Protein AF-A0A1T4SI52-F1 (afdb_monomer_lite)

InterPro domains:
  IPR043519 Nucleotidyltransferase superfamily [SSF81301] (6-85)

pLDDT: mean 82.08, std 16.79, range [28.88, 97.25]

Sequence (277 aa):
MLVAEFGSRHNGYASCYSDRDLLIVSSDWSRINFAKNYYSNIGFSVTSFHTSKAKYLAKNGSLFFKHVIDESVLISDSSGIYRELNDSWEPQSNYNREIESNIDLLEMINYMPKSKYTANYVVDMLVISVRNILIRLIAETGRYIFDWETLARVAFEYGYISYSDIALISYSRKVKNRYRMGVYDNVSHHVINGLISILNSVQNESFKLRFLSNKSILSLPERFDNGSYKQLKALEAICCLYSFDPSLMPYMELVKDPNYACATSALTNASRGTVNA

Secondary structure (DSSP, 8-state):
-EEEEESTTTTT---TT---EEEEEES-HHHHHHHHHHHHHTT-EEEEEEHHHHHHHHHTT-HHHHHHHHH-EEEEETTSHHHHHHHH----S--HHHHHHHHHHHGGGGB--SSTTHHHHHHHHHHHHHHHHHHHHHHTTT----SHHHHHHHHHHTTSS-HHHHHHHHHHHHHHHHHHTT------HHHHHHHHHHHHHHHTS-----BPPHHHHHTSGGGS-TT-HHHHHHHHHHHHHTTT-GGGHHHHHHHHS--TT--THHHHHHTTTTS--

Structure (mmCIF, N/CA/C/O backbone):
data_AF-A0A1T4SI52-F1
#
_entry.id   AF-A0A1T4SI52-F1
#
loop_
_atom_site.group_PDB
_atom_site.id
_atom_site.type_symbol
_atom_site.label_atom_id
_atom_site.label_alt_id
_atom_site.label_comp_id
_atom_site.label_asym_id
_atom_site.label_entity_id
_atom_site.label_seq_id
_atom_site.pdbx_PDB_ins_code
_atom_site.Cartn_x
_atom_site.Cartn_y
_atom_site.Cartn_z
_atom_site.occupancy
_atom_site.B_iso_or_equiv
_atom_site.auth_seq_id
_atom_site.auth_comp_id
_atom_site.auth_asym_id
_atom_site.auth_atom_id
_atom_site.pdbx_PDB_model_num
ATOM 1 N N . MET A 1 1 ? -8.177 -10.599 22.483 1.00 94.00 1 MET A N 1
ATOM 2 C CA . MET A 1 1 ? -7.327 -10.492 21.280 1.00 94.00 1 MET A CA 1
ATOM 3 C C . MET A 1 1 ? -8.245 -10.399 20.086 1.00 94.00 1 MET A C 1
ATOM 5 O O . MET A 1 1 ? -9.177 -11.196 19.998 1.00 94.00 1 MET A O 1
ATOM 9 N N . LEU A 1 2 ? -7.979 -9.431 19.219 1.00 96.44 2 LEU A N 1
ATOM 10 C CA . LEU A 1 2 ? -8.651 -9.287 17.939 1.00 96.44 2 LEU A CA 1
ATOM 11 C C . LEU A 1 2 ? -7.897 -10.092 16.883 1.00 96.44 2 LEU A C 1
ATOM 13 O O . LEU A 1 2 ? -6.674 -9.986 16.784 1.00 96.44 2 LEU A O 1
ATOM 17 N N . VAL A 1 3 ? -8.645 -10.868 16.111 1.00 96.38 3 VAL A N 1
ATOM 18 C CA . VAL A 1 3 ? -8.220 -11.530 14.884 1.00 96.38 3 VAL A CA 1
ATOM 19 C C . VAL A 1 3 ? -9.291 -11.250 13.837 1.00 96.38 3 VAL A C 1
ATOM 21 O O . VAL A 1 3 ? -10.449 -11.627 14.033 1.00 96.38 3 VAL A O 1
ATOM 24 N N . ALA A 1 4 ? -8.915 -10.584 12.752 1.00 94.75 4 ALA A N 1
ATOM 25 C CA . ALA A 1 4 ? -9.836 -10.191 11.692 1.00 94.75 4 ALA A CA 1
ATOM 26 C C . ALA A 1 4 ? -9.211 -10.466 10.320 1.00 94.75 4 ALA A C 1
ATOM 28 O O . ALA A 1 4 ? -8.081 -10.052 10.072 1.00 94.75 4 ALA A O 1
ATOM 29 N N . GLU A 1 5 ? -9.923 -11.169 9.445 1.00 92.12 5 GLU A N 1
ATOM 30 C CA . GLU A 1 5 ? -9.533 -11.335 8.038 1.00 92.12 5 GLU A CA 1
ATOM 31 C C . GLU A 1 5 ? -10.075 -10.147 7.241 1.00 92.12 5 GLU A C 1
ATOM 33 O O . GLU A 1 5 ? -11.221 -9.755 7.448 1.00 92.12 5 GLU A O 1
ATOM 38 N N . PHE A 1 6 ? -9.274 -9.552 6.359 1.00 86.94 6 PHE A N 1
ATOM 39 C CA . PHE A 1 6 ? -9.671 -8.372 5.586 1.00 86.94 6 PHE A CA 1
ATOM 40 C C . PHE A 1 6 ? -9.210 -8.460 4.125 1.00 86.94 6 PHE A C 1
ATOM 42 O O . PHE A 1 6 ? -8.435 -9.337 3.749 1.00 86.94 6 PHE A O 1
ATOM 49 N N . GLY A 1 7 ? -9.706 -7.548 3.285 1.00 74.25 7 GLY A N 1
ATOM 50 C CA . GLY A 1 7 ? -9.311 -7.429 1.885 1.00 74.25 7 GLY A CA 1
ATOM 51 C C . GLY A 1 7 ? -10.196 -8.178 0.879 1.00 74.25 7 GLY A C 1
ATOM 52 O O . GLY A 1 7 ? -11.259 -8.718 1.173 1.00 74.25 7 GLY A O 1
ATOM 53 N N . SER A 1 8 ? -9.734 -8.185 -0.375 1.00 60.94 8 SER A N 1
ATOM 54 C CA . SER A 1 8 ? -10.553 -8.412 -1.585 1.00 60.94 8 SER A CA 1
ATOM 55 C C . SER A 1 8 ? -11.312 -9.746 -1.715 1.00 60.94 8 SER A C 1
ATOM 57 O O . SER A 1 8 ? -12.146 -9.858 -2.612 1.00 60.94 8 SER A O 1
ATOM 59 N N . ARG A 1 9 ? -11.073 -10.755 -0.862 1.00 56.00 9 ARG A N 1
ATOM 60 C CA . ARG A 1 9 ? -11.831 -12.024 -0.908 1.00 56.00 9 ARG A CA 1
ATOM 61 C C . ARG A 1 9 ? -13.246 -11.888 -0.341 1.00 56.00 9 ARG A C 1
ATOM 63 O O . ARG A 1 9 ? -14.118 -12.647 -0.757 1.00 56.00 9 ARG A O 1
ATOM 70 N N . HIS A 1 10 ? -13.489 -10.895 0.516 1.00 44.94 10 HIS A N 1
ATOM 71 C CA . HIS A 1 10 ? -14.775 -10.720 1.201 1.00 44.94 10 HIS A CA 1
ATOM 72 C C . HIS A 1 10 ? -15.728 -9.759 0.469 1.00 44.94 10 HIS A C 1
ATOM 74 O O . HIS A 1 10 ? -16.928 -9.782 0.721 1.00 44.94 10 HIS A O 1
ATOM 80 N N . ASN A 1 11 ? -15.232 -9.027 -0.540 1.00 41.31 11 ASN A N 1
ATOM 81 C CA . ASN A 1 11 ? -16.018 -8.089 -1.362 1.00 41.31 11 ASN A CA 1
ATOM 82 C C . ASN A 1 11 ? -16.605 -8.717 -2.646 1.00 41.31 11 ASN A C 1
ATOM 84 O O . ASN A 1 11 ? -16.960 -8.004 -3.579 1.00 41.31 11 ASN A O 1
ATOM 88 N N . GLY A 1 12 ? -16.671 -10.051 -2.750 1.00 36.12 12 GLY A N 1
ATOM 89 C CA . GLY A 1 12 ? -17.303 -10.748 -3.886 1.00 36.12 12 GLY A CA 1
ATOM 90 C C . GLY A 1 12 ? -16.481 -10.820 -5.185 1.00 36.12 12 GLY A C 1
ATOM 91 O O . GLY A 1 12 ? -16.852 -11.562 -6.091 1.00 36.12 12 GLY A O 1
ATOM 92 N N . TYR A 1 13 ? -15.329 -10.146 -5.261 1.00 41.78 13 TYR A N 1
ATOM 93 C CA . TYR A 1 13 ? -14.394 -10.193 -6.396 1.00 41.78 13 TYR A CA 1
ATOM 94 C C . TYR A 1 13 ? -13.131 -10.976 -6.040 1.00 41.78 13 TYR A C 1
ATOM 96 O O . TYR A 1 13 ? -12.007 -10.473 -6.122 1.00 41.78 13 TYR A O 1
ATOM 104 N N . ALA A 1 14 ? -13.317 -12.231 -5.627 1.00 41.56 14 ALA A N 1
ATOM 105 C CA . ALA A 1 14 ? -12.216 -13.150 -5.385 1.00 41.56 14 ALA A CA 1
ATOM 106 C C . ALA A 1 14 ? -11.483 -13.430 -6.706 1.00 41.56 14 ALA A C 1
ATOM 108 O O . ALA A 1 14 ? -11.785 -14.377 -7.432 1.00 41.56 14 ALA A O 1
ATOM 109 N N . SER A 1 15 ? -10.496 -12.600 -7.037 1.00 48.28 15 SER A N 1
ATOM 110 C CA . SER A 1 15 ? -9.502 -12.990 -8.024 1.00 48.28 15 SER A CA 1
ATOM 111 C C . SER A 1 15 ? -8.740 -14.190 -7.455 1.00 48.28 15 SER A C 1
ATOM 113 O O . SER A 1 15 ? -8.455 -14.247 -6.258 1.00 48.28 15 SER A O 1
ATOM 115 N N . CYS A 1 16 ? -8.355 -15.142 -8.300 1.00 41.84 16 CYS A N 1
ATOM 116 C CA . CYS A 1 16 ? -7.507 -16.279 -7.920 1.00 41.84 16 CYS A CA 1
ATOM 117 C C . CYS A 1 16 ? -6.104 -15.878 -7.398 1.00 41.84 16 CYS A C 1
ATOM 119 O O . CYS A 1 16 ? -5.287 -16.750 -7.121 1.00 41.84 16 CYS A O 1
ATOM 121 N N . TYR A 1 17 ? -5.842 -14.574 -7.250 1.00 48.75 17 TYR A N 1
ATOM 122 C CA . TYR A 1 17 ? -4.580 -13.954 -6.855 1.00 48.75 17 TYR A CA 1
ATOM 123 C C . TYR A 1 17 ? -4.665 -13.171 -5.533 1.00 48.75 17 TYR A C 1
ATOM 125 O O . TYR A 1 17 ? -3.739 -12.431 -5.218 1.00 48.75 17 TYR A O 1
ATOM 133 N N . SER A 1 18 ? -5.782 -13.244 -4.803 1.00 55.22 18 SER A N 1
ATOM 134 C CA . SER A 1 18 ? -5.973 -12.461 -3.577 1.00 55.22 18 SER A CA 1
ATOM 135 C C . SER A 1 18 ? -5.340 -13.147 -2.358 1.00 55.22 18 SER A C 1
ATOM 137 O O . SER A 1 18 ? -5.791 -14.225 -1.944 1.00 55.22 18 SER A O 1
ATOM 139 N N . ASP A 1 19 ? -4.327 -12.493 -1.782 1.00 63.97 19 ASP A N 1
ATOM 140 C CA . ASP A 1 19 ? -3.715 -12.843 -0.494 1.00 63.97 19 ASP A CA 1
ATOM 141 C C . ASP A 1 19 ? -4.788 -12.923 0.612 1.00 63.97 19 ASP A C 1
ATOM 143 O O . ASP A 1 19 ? -5.837 -12.273 0.537 1.00 63.97 19 ASP A O 1
ATOM 147 N N . ARG A 1 20 ? -4.571 -13.785 1.615 1.00 77.56 20 ARG A N 1
ATOM 148 C CA . ARG A 1 20 ? -5.437 -13.870 2.802 1.00 77.56 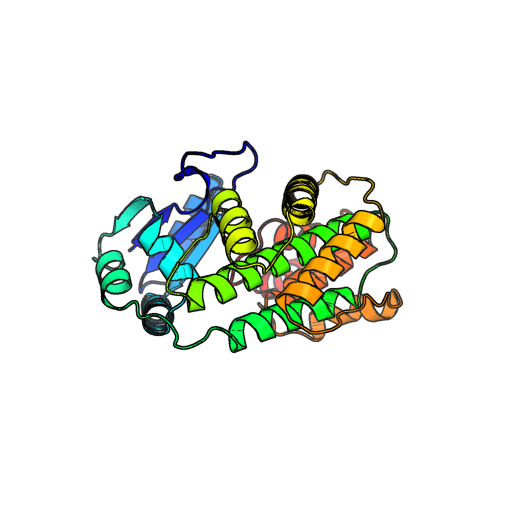20 ARG A CA 1
ATOM 149 C C . ARG A 1 20 ? -4.872 -12.950 3.873 1.00 77.56 20 ARG A C 1
ATOM 151 O O . ARG A 1 20 ? -4.031 -13.380 4.664 1.00 77.56 20 ARG A O 1
ATOM 158 N N . ASP A 1 21 ? -5.295 -11.694 3.861 1.00 87.50 21 ASP A N 1
ATOM 159 C CA . ASP A 1 21 ? -4.792 -10.701 4.805 1.00 87.50 21 ASP A CA 1
ATOM 160 C C . ASP A 1 21 ? -5.459 -10.871 6.174 1.00 87.50 21 ASP A C 1
ATOM 162 O O . ASP A 1 21 ? -6.683 -10.970 6.292 1.00 87.50 21 ASP A O 1
ATOM 166 N N . LEU A 1 22 ? -4.645 -10.903 7.228 1.00 91.75 22 LEU A N 1
ATOM 167 C CA . LEU A 1 22 ? -5.100 -11.088 8.600 1.00 91.75 22 LEU A CA 1
ATOM 168 C C . LEU A 1 22 ? -4.526 -10.014 9.518 1.00 91.75 22 LEU A C 1
ATOM 170 O O . LEU A 1 22 ? -3.316 -9.795 9.567 1.00 91.75 22 LEU A O 1
ATOM 174 N N . LEU A 1 23 ? -5.393 -9.377 10.299 1.00 94.81 23 LEU A N 1
ATOM 175 C CA . LEU A 1 23 ? -5.019 -8.462 11.363 1.00 94.81 23 LEU A CA 1
ATOM 176 C C . LEU A 1 23 ? -5.049 -9.188 12.708 1.00 94.81 23 LEU A C 1
ATOM 178 O O . LEU A 1 23 ? -6.063 -9.781 13.074 1.00 94.81 23 LEU A O 1
ATOM 182 N N . ILE A 1 24 ? -3.975 -9.049 13.486 1.00 96.19 24 ILE A N 1
ATOM 183 C CA . ILE A 1 24 ? -3.904 -9.483 14.885 1.00 96.19 24 ILE A CA 1
ATOM 184 C C . ILE A 1 24 ? -3.638 -8.277 15.788 1.00 96.19 24 ILE A C 1
ATOM 186 O O . ILE A 1 24 ? -2.646 -7.568 15.615 1.00 96.19 24 ILE A O 1
ATOM 190 N N . VAL A 1 25 ? -4.486 -8.065 16.799 1.00 96.50 25 VAL A N 1
ATOM 191 C CA . VAL A 1 25 ? -4.272 -7.026 17.821 1.00 96.50 25 VAL A CA 1
ATOM 192 C C . VAL A 1 25 ? -4.400 -7.601 19.227 1.00 96.50 25 VAL A C 1
ATOM 194 O O . VAL A 1 25 ? -5.398 -8.230 19.591 1.00 96.50 25 VAL A O 1
ATOM 197 N N . SER A 1 26 ? -3.378 -7.365 20.047 1.00 96.31 26 SER A N 1
ATOM 198 C CA . SER A 1 26 ? -3.334 -7.779 21.451 1.00 96.31 26 SER A CA 1
ATOM 199 C C . SER A 1 26 ? -2.471 -6.820 22.267 1.00 96.31 26 SER A C 1
ATOM 201 O O . SER A 1 26 ? -1.594 -6.146 21.734 1.00 96.31 26 SER A O 1
ATOM 203 N N . SER A 1 27 ? -2.676 -6.791 23.580 1.00 95.62 27 SER A N 1
ATOM 204 C CA . SER A 1 27 ? -1.764 -6.138 24.525 1.00 95.62 27 SER A CA 1
ATOM 205 C C . SER A 1 27 ? -0.609 -7.051 24.965 1.00 95.62 27 SER A C 1
ATOM 207 O O . SER A 1 27 ? 0.257 -6.636 25.722 1.00 95.62 27 SER A O 1
ATOM 209 N N . ASP A 1 28 ? -0.611 -8.311 24.522 1.00 95.19 28 ASP A N 1
ATOM 210 C CA . ASP A 1 28 ? 0.384 -9.328 24.869 1.00 95.19 28 ASP A CA 1
ATOM 211 C C . ASP A 1 28 ? 1.137 -9.775 23.609 1.00 95.19 28 ASP A C 1
ATOM 213 O O . ASP A 1 28 ? 0.565 -10.420 22.722 1.00 95.19 28 ASP A O 1
ATOM 217 N N . TRP A 1 29 ? 2.428 -9.439 23.548 1.00 93.12 29 TRP A N 1
ATOM 218 C CA . TRP A 1 29 ? 3.315 -9.784 22.435 1.00 93.12 29 TRP A CA 1
ATOM 219 C C . TRP A 1 29 ? 3.547 -11.287 22.278 1.00 93.12 29 TRP A C 1
ATOM 221 O O . TRP A 1 29 ? 3.701 -11.755 21.151 1.00 93.12 29 TRP A O 1
ATOM 231 N N . SER A 1 30 ? 3.520 -12.061 23.363 1.00 94.25 30 SER A N 1
ATOM 232 C CA . SER A 1 30 ? 3.684 -13.517 23.287 1.00 94.25 30 SER A CA 1
ATOM 233 C C . SER A 1 30 ? 2.510 -14.142 22.537 1.00 94.25 30 SER A C 1
ATOM 235 O O . SER A 1 30 ? 2.702 -14.981 21.657 1.00 94.25 30 SER A O 1
ATOM 237 N N . ARG A 1 31 ? 1.289 -13.661 22.810 1.00 94.00 31 ARG A N 1
ATOM 238 C CA . ARG A 1 31 ? 0.081 -14.066 22.073 1.00 94.00 31 ARG A CA 1
ATOM 239 C C . ARG A 1 31 ? 0.111 -13.619 20.616 1.00 94.00 31 ARG A C 1
ATOM 241 O O . ARG A 1 31 ? -0.282 -14.401 19.756 1.00 94.00 31 ARG A O 1
ATOM 248 N N . ILE A 1 32 ? 0.593 -12.403 20.339 1.00 92.94 32 ILE A N 1
ATOM 249 C CA . ILE A 1 32 ? 0.768 -11.916 18.960 1.00 92.94 32 ILE A CA 1
ATOM 250 C C . ILE A 1 32 ? 1.700 -12.846 18.189 1.00 92.94 32 ILE A C 1
ATOM 252 O O . ILE A 1 32 ? 1.329 -13.304 17.116 1.00 92.94 32 ILE A O 1
ATOM 256 N N . ASN A 1 33 ? 2.873 -13.159 18.741 1.00 91.19 33 ASN A N 1
ATOM 257 C CA . ASN A 1 33 ? 3.864 -13.997 18.068 1.00 91.19 33 ASN A CA 1
ATOM 258 C C . ASN A 1 33 ? 3.352 -15.423 17.845 1.00 91.19 33 ASN A C 1
ATOM 260 O O . ASN A 1 33 ? 3.505 -15.964 16.752 1.00 91.19 33 ASN A O 1
ATOM 264 N N . PHE A 1 34 ? 2.690 -16.012 18.846 1.00 94.19 34 PHE A N 1
ATOM 265 C CA . PHE A 1 34 ? 2.066 -17.326 18.704 1.00 94.19 34 PHE A CA 1
ATOM 266 C C . PHE A 1 34 ? 1.016 -17.338 17.586 1.00 94.19 34 PHE A C 1
ATOM 268 O O . PHE A 1 34 ? 1.069 -18.181 16.692 1.00 94.19 34 PHE A O 1
ATOM 275 N N . ALA A 1 35 ? 0.082 -16.383 17.610 1.00 93.44 35 ALA A N 1
ATOM 276 C CA . ALA A 1 35 ? -0.987 -16.312 16.625 1.00 93.44 35 ALA A CA 1
ATOM 277 C C . ALA A 1 35 ? -0.442 -15.988 15.225 1.00 93.44 35 ALA A C 1
ATOM 279 O O . ALA A 1 35 ? -0.867 -16.608 14.255 1.00 93.44 35 ALA A O 1
ATOM 280 N N . LYS A 1 36 ? 0.549 -15.093 15.117 1.00 92.06 36 LYS A N 1
ATOM 281 C CA . LYS A 1 36 ? 1.245 -14.797 13.861 1.00 92.06 36 LYS A CA 1
ATOM 282 C C . LYS A 1 36 ? 1.832 -16.067 13.251 1.00 92.06 36 LYS A C 1
ATOM 284 O O . LYS A 1 36 ? 1.506 -16.382 12.116 1.00 92.06 36 LYS A O 1
ATOM 289 N N . ASN A 1 37 ? 2.606 -16.833 14.020 1.00 90.06 37 ASN A N 1
ATOM 290 C CA . ASN A 1 37 ? 3.189 -18.087 13.542 1.00 90.06 37 ASN A CA 1
ATOM 291 C C . ASN A 1 37 ? 2.113 -19.091 13.107 1.00 90.06 37 ASN A C 1
ATOM 293 O O . ASN A 1 37 ? 2.225 -19.693 12.044 1.00 90.06 37 ASN A O 1
ATOM 297 N N . TYR A 1 38 ? 1.054 -19.253 13.906 1.00 93.44 38 TYR A N 1
ATOM 298 C CA . TYR A 1 38 ? -0.048 -20.157 13.583 1.00 93.44 38 TYR A CA 1
ATOM 299 C C . TYR A 1 38 ? -0.726 -19.797 12.253 1.00 93.44 38 TYR A C 1
ATOM 301 O O . TYR A 1 38 ? -0.857 -20.651 11.379 1.00 93.44 38 TYR A O 1
ATOM 309 N N . TYR A 1 39 ? -1.127 -18.535 12.085 1.00 91.88 39 TYR A N 1
ATOM 310 C CA . TYR A 1 39 ? -1.858 -18.093 10.900 1.00 91.88 39 TYR A CA 1
ATOM 311 C C . TYR A 1 39 ? -0.974 -18.022 9.650 1.00 91.88 39 TYR A C 1
ATOM 313 O O . TYR A 1 39 ? -1.415 -18.425 8.573 1.00 91.88 39 TYR A O 1
ATOM 321 N N . SER A 1 40 ? 0.287 -17.605 9.782 1.00 87.50 40 SER A N 1
ATOM 322 C CA . SER A 1 40 ? 1.246 -17.651 8.675 1.00 87.50 40 SER A CA 1
ATOM 323 C C . SER A 1 40 ? 1.471 -19.084 8.176 1.00 87.50 40 SER A C 1
ATOM 325 O O . SER A 1 40 ? 1.457 -19.315 6.970 1.00 87.50 40 SER A O 1
ATOM 327 N N . ASN A 1 41 ? 1.560 -20.072 9.077 1.00 86.38 41 ASN A N 1
ATOM 328 C CA . ASN A 1 41 ? 1.734 -21.484 8.704 1.00 86.38 41 ASN A CA 1
ATOM 329 C C . ASN A 1 41 ? 0.542 -22.086 7.943 1.00 86.38 41 ASN A C 1
ATOM 331 O O . ASN A 1 41 ? 0.706 -23.092 7.257 1.00 86.38 41 ASN A O 1
ATOM 335 N N . ILE A 1 42 ? -0.647 -21.487 8.042 1.00 88.62 42 ILE A N 1
ATOM 336 C CA . ILE A 1 42 ? -1.839 -21.906 7.285 1.00 88.62 42 ILE A CA 1
ATOM 337 C C . ILE A 1 42 ? -2.156 -20.959 6.112 1.00 88.62 42 ILE A C 1
ATOM 339 O O . ILE A 1 42 ? -3.247 -21.016 5.541 1.00 88.62 42 ILE A O 1
ATOM 343 N N . GLY A 1 43 ? -1.193 -20.109 5.734 1.00 83.38 43 GLY A N 1
ATOM 344 C CA . GLY A 1 43 ? -1.212 -19.336 4.492 1.00 83.38 43 GLY A CA 1
ATOM 345 C C . GLY A 1 43 ? -1.831 -17.940 4.576 1.00 83.38 43 GLY A C 1
ATOM 346 O O . GLY A 1 43 ? -2.253 -17.423 3.543 1.00 83.38 43 GLY A O 1
ATOM 347 N N . PHE A 1 44 ? -1.923 -17.331 5.763 1.00 85.06 44 PHE A N 1
ATOM 348 C CA . PHE A 1 44 ? -2.300 -15.917 5.889 1.00 85.06 44 PHE A CA 1
ATOM 349 C C . PHE A 1 44 ? -1.080 -14.991 5.816 1.00 85.06 44 PHE A C 1
ATOM 351 O O . PHE A 1 44 ? -0.053 -15.271 6.439 1.00 85.06 44 PHE A O 1
ATOM 358 N N . SER A 1 45 ? -1.231 -13.840 5.153 1.00 84.44 45 SER A N 1
ATOM 359 C CA . SER A 1 45 ? -0.319 -12.708 5.342 1.00 84.44 45 SER A CA 1
ATOM 360 C C . SER A 1 45 ? -0.764 -11.942 6.585 1.00 84.44 45 SER A C 1
ATOM 362 O O . SER A 1 45 ? -1.872 -11.403 6.654 1.00 84.44 45 SER A O 1
ATOM 364 N N . VAL A 1 46 ? 0.066 -11.966 7.628 1.00 87.50 46 VAL A N 1
ATOM 365 C CA . VAL A 1 46 ? -0.322 -11.490 8.960 1.00 87.50 46 VAL A CA 1
ATOM 366 C C . VAL A 1 46 ? 0.289 -10.126 9.249 1.00 87.50 46 VAL A C 1
ATOM 368 O O . VAL A 1 46 ? 1.505 -9.976 9.386 1.00 87.50 46 VAL A O 1
ATOM 371 N N . THR A 1 47 ? -0.578 -9.144 9.473 1.00 90.00 47 THR A N 1
ATOM 372 C CA . THR A 1 47 ? -0.225 -7.848 10.051 1.00 90.00 47 THR A CA 1
ATOM 373 C C . THR A 1 47 ? -0.612 -7.825 11.526 1.00 90.00 47 THR A C 1
ATOM 375 O O . THR A 1 47 ? -1.721 -8.198 11.901 1.00 90.00 47 THR A O 1
ATOM 378 N N . SER A 1 48 ? 0.294 -7.371 12.393 1.00 92.56 48 SER A N 1
ATOM 379 C CA . SER A 1 48 ? 0.064 -7.381 13.839 1.00 92.56 48 SER A CA 1
ATOM 380 C C . SER A 1 48 ? 0.398 -6.058 14.510 1.00 92.56 48 SER A C 1
ATOM 382 O O . SER A 1 48 ? 1.438 -5.467 14.221 1.00 92.56 48 SER A O 1
ATOM 384 N N . PHE A 1 49 ? -0.424 -5.650 15.477 1.00 93.94 49 PHE A N 1
ATOM 385 C CA . PHE A 1 49 ? -0.191 -4.455 16.285 1.00 93.94 49 PHE A CA 1
ATOM 386 C C . PHE A 1 49 ? -0.392 -4.725 17.775 1.00 93.94 49 PHE A C 1
ATOM 388 O O . PHE A 1 49 ? -1.289 -5.461 18.184 1.00 93.94 49 PHE A O 1
ATOM 395 N N . HIS A 1 50 ? 0.394 -4.035 18.601 1.00 95.38 50 HIS A N 1
ATOM 396 C CA . HIS A 1 50 ? 0.033 -3.867 20.002 1.00 95.38 50 HIS A CA 1
ATOM 397 C C . HIS A 1 50 ? -1.230 -3.001 20.115 1.00 95.38 50 HIS A C 1
ATOM 399 O O . HIS A 1 50 ? -1.361 -2.014 19.383 1.00 95.38 50 HIS A O 1
ATOM 405 N N . THR A 1 51 ? -2.125 -3.307 21.060 1.00 95.56 51 THR A N 1
ATOM 406 C CA . THR A 1 51 ? -3.396 -2.579 21.239 1.00 95.56 51 THR A CA 1
ATOM 407 C C . THR A 1 51 ? -3.205 -1.064 21.338 1.00 95.56 51 THR A C 1
ATOM 409 O O . THR A 1 51 ? -3.940 -0.316 20.701 1.00 95.56 51 THR A O 1
ATOM 412 N N . SER A 1 52 ? -2.194 -0.585 22.073 1.00 94.56 52 SER A N 1
ATOM 413 C CA . SER A 1 52 ? -1.936 0.862 22.189 1.00 94.56 52 SER A CA 1
ATOM 414 C C . SER A 1 52 ? -1.583 1.517 20.849 1.00 94.56 52 SER A C 1
ATOM 416 O O . SER A 1 52 ? -2.050 2.619 20.567 1.00 94.56 52 SER A O 1
ATOM 418 N N . LYS A 1 53 ? -0.808 0.836 19.994 1.00 94.81 53 LYS A N 1
ATOM 419 C CA . LYS A 1 53 ? -0.450 1.342 18.664 1.00 94.81 53 LYS A CA 1
ATOM 420 C C . LYS A 1 53 ? -1.651 1.314 17.725 1.00 94.81 53 LYS A C 1
ATOM 422 O O . LYS A 1 53 ? -1.845 2.277 16.992 1.00 94.81 53 LYS A O 1
ATOM 427 N N . ALA A 1 54 ? -2.455 0.252 17.775 1.00 95.12 54 ALA A N 1
ATOM 428 C CA . ALA A 1 54 ? -3.674 0.141 16.980 1.00 95.12 54 ALA A CA 1
ATOM 429 C C . ALA A 1 54 ? -4.660 1.271 17.313 1.00 95.12 54 ALA A C 1
ATOM 431 O O . ALA A 1 54 ? -5.070 2.005 16.420 1.00 95.12 54 ALA A O 1
ATOM 432 N N . LYS A 1 55 ? -4.936 1.494 18.607 1.00 95.25 55 LYS A N 1
ATOM 433 C CA . LYS A 1 55 ? -5.779 2.605 19.079 1.00 95.25 55 LYS A CA 1
ATOM 434 C C . LYS A 1 55 ? -5.234 3.968 18.660 1.00 95.25 55 LYS A C 1
ATOM 436 O O . LYS A 1 55 ? -5.988 4.812 18.194 1.00 95.25 55 LYS A O 1
ATOM 441 N N . TYR A 1 56 ? -3.922 4.178 18.793 1.00 94.88 56 TYR A N 1
ATOM 442 C CA . TYR A 1 56 ? -3.287 5.415 18.338 1.00 94.88 56 TYR A CA 1
ATOM 443 C C . TYR A 1 56 ? -3.509 5.643 16.837 1.00 94.88 56 TYR A C 1
ATOM 445 O O . TYR A 1 56 ? -3.894 6.735 16.440 1.00 94.88 56 TYR A O 1
ATOM 453 N N . LEU A 1 57 ? -3.290 4.628 16.000 1.00 92.94 57 LEU A N 1
ATOM 454 C CA . LEU A 1 57 ? -3.462 4.750 14.551 1.00 92.94 57 LEU A CA 1
ATOM 455 C C . LEU A 1 57 ? -4.931 4.957 14.156 1.00 92.94 57 LEU A C 1
ATOM 457 O O . LEU A 1 57 ? -5.195 5.787 13.290 1.00 92.94 57 LEU A O 1
ATOM 461 N N . ALA A 1 58 ? -5.871 4.260 14.799 1.00 94.94 58 ALA A N 1
ATOM 462 C CA . ALA A 1 58 ? -7.302 4.456 14.571 1.00 94.94 58 ALA A CA 1
ATOM 463 C C . ALA A 1 58 ? -7.730 5.894 14.901 1.00 94.94 58 ALA A C 1
ATOM 465 O O . ALA A 1 58 ? -8.278 6.575 14.040 1.00 94.94 58 ALA A O 1
ATOM 466 N N . LYS A 1 59 ? -7.355 6.399 16.085 1.00 95.12 59 LYS A N 1
ATOM 467 C CA . LYS A 1 59 ? -7.642 7.778 16.517 1.00 95.12 59 LYS A CA 1
ATOM 468 C C . LYS A 1 59 ? -7.046 8.853 15.605 1.00 95.12 59 LYS A C 1
ATOM 470 O O . LYS A 1 59 ? -7.546 9.965 15.552 1.00 95.12 59 LYS A O 1
ATOM 475 N N . ASN A 1 60 ? -5.963 8.539 14.900 1.00 92.19 60 ASN A N 1
ATOM 476 C CA . ASN A 1 60 ? -5.329 9.454 13.950 1.00 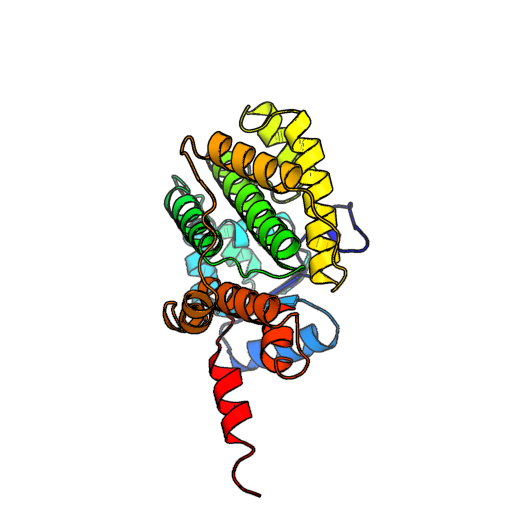92.19 60 ASN A CA 1
ATOM 477 C C . ASN A 1 60 ? -5.749 9.160 12.498 1.00 92.19 60 ASN A C 1
ATOM 479 O O . ASN A 1 60 ? -4.973 9.403 11.577 1.00 92.19 60 ASN A O 1
ATOM 483 N N . GLY A 1 61 ? -6.935 8.590 12.278 1.00 92.88 61 GLY A N 1
ATOM 484 C CA . GLY A 1 61 ? -7.543 8.457 10.953 1.00 92.88 61 GLY A CA 1
ATOM 485 C C . GLY A 1 61 ? -6.816 7.554 9.979 1.00 92.88 61 GLY A C 1
ATOM 486 O O . GLY A 1 61 ? -6.887 7.768 8.767 1.00 92.88 61 GLY A O 1
ATOM 487 N N . SER A 1 62 ? -6.124 6.535 10.491 1.00 93.62 62 SER A N 1
ATOM 488 C CA . SER A 1 62 ? -5.444 5.551 9.656 1.00 93.62 62 SER A CA 1
ATOM 489 C C . SER A 1 62 ? -6.423 4.885 8.691 1.00 93.62 62 SER A C 1
ATOM 491 O O . SER A 1 62 ? -7.355 4.189 9.104 1.00 93.62 62 SER A O 1
ATOM 493 N N . LEU A 1 63 ? -6.161 5.045 7.393 1.00 93.38 63 LEU A N 1
ATOM 494 C CA . LEU A 1 63 ? -6.942 4.413 6.328 1.00 93.38 63 LEU A CA 1
ATOM 495 C C . LEU A 1 63 ? -6.821 2.884 6.342 1.00 93.38 63 LEU A C 1
ATOM 497 O O . LEU A 1 63 ? -7.744 2.196 5.923 1.00 93.38 63 LEU A O 1
ATOM 501 N N . PHE A 1 64 ? -5.727 2.340 6.887 1.00 91.94 64 PHE A N 1
ATOM 502 C CA . PHE A 1 64 ? -5.599 0.902 7.130 1.00 91.94 64 PHE A CA 1
ATOM 503 C C . PHE A 1 64 ? -6.651 0.409 8.131 1.00 91.94 64 PHE A C 1
ATOM 505 O O . PHE A 1 64 ? -7.340 -0.570 7.864 1.00 91.94 64 PHE A O 1
ATOM 512 N N . PHE A 1 65 ? -6.813 1.094 9.269 1.00 94.38 65 PHE A N 1
ATOM 513 C CA . PHE A 1 65 ? -7.836 0.704 10.241 1.00 94.38 65 PHE A CA 1
ATOM 514 C C . PHE A 1 65 ? -9.243 0.977 9.724 1.00 94.38 65 PHE A C 1
ATOM 516 O O . PHE A 1 65 ? -10.118 0.161 9.980 1.00 94.38 65 PHE A O 1
ATOM 523 N N . LYS A 1 66 ? -9.449 2.040 8.935 1.00 95.38 66 LYS A N 1
ATOM 524 C CA . LYS A 1 66 ? -10.731 2.272 8.259 1.00 95.38 66 LYS A CA 1
ATOM 525 C C . LYS A 1 66 ? -11.116 1.102 7.351 1.00 95.38 66 LYS A C 1
ATOM 527 O O . LYS A 1 66 ? -12.217 0.587 7.467 1.00 95.38 66 LYS A O 1
ATOM 532 N N . HIS A 1 67 ? -10.179 0.629 6.530 1.00 92.06 67 HIS A N 1
ATOM 533 C CA . HIS A 1 67 ? -10.361 -0.549 5.678 1.00 92.06 67 HIS A CA 1
ATOM 534 C C . HIS A 1 67 ? -10.726 -1.801 6.484 1.00 92.06 67 HIS A C 1
ATOM 536 O O . HIS A 1 67 ? -11.661 -2.510 6.132 1.00 92.06 67 HIS A O 1
ATOM 542 N N . VAL A 1 68 ? -10.031 -2.057 7.595 1.00 92.12 68 VAL A N 1
ATOM 543 C CA . VAL A 1 68 ? -10.357 -3.190 8.473 1.00 92.12 68 VAL A CA 1
ATOM 544 C C . VAL A 1 68 ? -11.754 -3.036 9.084 1.00 92.12 68 VAL A C 1
ATOM 546 O O . VAL A 1 68 ? -12.521 -3.991 9.092 1.00 92.12 68 VAL A O 1
ATOM 549 N N . ILE A 1 69 ? -12.097 -1.857 9.600 1.00 94.38 69 ILE A N 1
ATOM 550 C CA . ILE A 1 69 ? -13.407 -1.590 10.212 1.00 94.38 69 ILE A CA 1
ATOM 551 C C . ILE A 1 69 ? -14.544 -1.762 9.194 1.00 94.38 69 ILE A C 1
ATOM 553 O O . ILE A 1 69 ? -15.609 -2.263 9.536 1.00 94.38 69 ILE A O 1
ATOM 557 N N . ASP A 1 70 ? -14.330 -1.361 7.945 1.00 91.19 70 ASP A N 1
ATOM 558 C CA . ASP A 1 70 ? -15.392 -1.389 6.941 1.00 91.19 70 ASP A CA 1
ATOM 559 C C . ASP A 1 70 ? -15.550 -2.768 6.281 1.00 91.19 70 ASP A C 1
ATOM 561 O O . ASP A 1 70 ? -16.667 -3.154 5.941 1.00 91.19 70 ASP A O 1
ATOM 565 N N . GLU A 1 71 ? -14.456 -3.517 6.098 1.00 88.69 71 GLU A N 1
ATOM 566 C CA . GLU A 1 71 ? -14.438 -4.694 5.212 1.00 88.69 71 GLU A CA 1
ATOM 567 C C . GLU A 1 71 ? -13.987 -6.003 5.888 1.00 88.69 71 GLU A C 1
ATOM 569 O O . GLU A 1 71 ? -13.930 -7.046 5.232 1.00 88.69 71 GLU A O 1
ATOM 574 N N . SER A 1 72 ? -13.634 -5.996 7.180 1.00 90.69 72 SER A N 1
ATOM 575 C CA . SER A 1 72 ? -13.135 -7.215 7.832 1.00 90.69 72 SER A CA 1
ATOM 576 C C . SER A 1 72 ? -14.229 -8.177 8.298 1.00 90.69 72 SER A C 1
ATOM 578 O O . SER A 1 72 ? -15.334 -7.796 8.684 1.00 90.69 72 SER A O 1
ATOM 580 N N . VAL A 1 73 ? -13.872 -9.461 8.332 1.00 91.94 73 VAL A N 1
ATOM 581 C CA . VAL A 1 73 ? -14.626 -10.522 9.000 1.00 91.94 73 VAL A CA 1
ATOM 582 C C . VAL A 1 73 ? -13.900 -10.891 10.287 1.00 91.94 73 VAL A C 1
ATOM 584 O O . VAL A 1 73 ? -12.738 -11.309 10.283 1.00 91.94 73 VAL A O 1
ATOM 587 N N . LEU A 1 74 ? -14.599 -10.749 11.412 1.00 93.81 74 LEU A N 1
ATOM 588 C CA . LEU A 1 74 ? -14.062 -11.083 12.726 1.00 93.81 74 LEU A CA 1
ATOM 589 C C . LEU A 1 74 ? -13.982 -12.599 12.902 1.00 93.81 74 LEU A C 1
ATOM 591 O O . LEU A 1 74 ? -14.994 -13.293 12.892 1.00 93.81 74 LEU A O 1
ATOM 595 N N . ILE A 1 75 ? -12.768 -13.095 13.129 1.00 94.12 75 ILE A N 1
ATOM 596 C CA . ILE A 1 75 ? -12.514 -14.485 13.526 1.00 94.12 75 ILE A CA 1
ATOM 597 C C . ILE A 1 75 ? -12.597 -14.606 15.051 1.00 94.12 75 ILE A C 1
ATOM 599 O O . ILE A 1 75 ? -13.108 -15.586 15.585 1.00 94.12 75 ILE A O 1
ATOM 603 N N . SER A 1 76 ? -12.088 -13.603 15.770 1.00 94.56 76 SER A N 1
ATOM 604 C CA . SER A 1 76 ? -12.152 -13.527 17.230 1.00 94.56 76 SER A CA 1
ATOM 605 C C . SER A 1 76 ? -12.026 -12.079 17.683 1.00 94.56 76 SER A C 1
ATOM 607 O O . SER A 1 76 ? -11.129 -11.376 17.234 1.00 94.56 76 SER A O 1
ATOM 609 N N . ASP A 1 77 ? -12.829 -11.660 18.659 1.00 93.56 77 ASP A N 1
ATOM 610 C CA . ASP A 1 77 ? -12.598 -10.420 19.408 1.00 93.56 77 ASP A CA 1
ATOM 611 C C . ASP A 1 77 ? -12.920 -10.600 20.895 1.00 93.56 77 ASP A C 1
ATOM 613 O O . ASP A 1 77 ? -13.857 -10.033 21.451 1.00 93.56 77 ASP A O 1
ATOM 617 N N . SER A 1 78 ? -12.112 -11.413 21.574 1.00 84.12 78 SER A N 1
ATOM 618 C CA . SER A 1 78 ? -12.341 -11.755 22.984 1.00 84.12 78 SER A CA 1
ATOM 619 C C . SER A 1 78 ? -12.188 -10.574 23.958 1.00 84.12 78 SER A C 1
ATOM 621 O O . SER A 1 78 ? -12.322 -10.762 25.163 1.00 84.12 78 SER A O 1
ATOM 623 N N . SER A 1 79 ? -11.782 -9.397 23.476 1.00 83.75 79 SER A N 1
ATOM 624 C CA . SER A 1 79 ? -11.430 -8.240 24.309 1.00 83.75 79 SER A CA 1
ATOM 625 C C . SER A 1 79 ? -12.180 -6.967 23.913 1.00 83.75 79 SER A C 1
ATOM 627 O O . SER A 1 79 ? -11.880 -5.919 24.472 1.00 83.75 79 SER A O 1
ATOM 629 N N . GLY A 1 80 ? -13.119 -7.040 22.962 1.00 92.94 80 GLY A N 1
ATOM 630 C CA . GLY A 1 80 ? -13.861 -5.876 22.470 1.00 92.94 80 GLY A CA 1
ATOM 631 C C . GLY A 1 80 ? -12.994 -4.842 21.743 1.00 92.94 80 GLY A C 1
ATOM 632 O O . GLY A 1 80 ? -13.408 -3.693 21.610 1.00 92.94 80 GLY A O 1
ATOM 633 N N . ILE A 1 81 ? -11.796 -5.225 21.288 1.00 95.25 81 ILE A N 1
ATOM 634 C CA . ILE A 1 81 ? -10.830 -4.308 20.667 1.00 95.25 81 ILE A CA 1
ATOM 635 C C . ILE A 1 81 ? -11.400 -3.758 19.361 1.00 95.25 81 ILE A C 1
ATOM 637 O O . ILE A 1 81 ? -11.152 -2.602 19.035 1.00 95.25 81 ILE A O 1
ATOM 641 N N . TYR A 1 82 ? -12.172 -4.552 18.615 1.00 96.00 82 TYR A N 1
ATOM 642 C CA . TYR A 1 82 ? -12.759 -4.094 17.360 1.00 96.00 82 TYR A CA 1
ATOM 643 C C . TYR A 1 82 ? -13.687 -2.901 17.574 1.00 96.00 82 TYR A C 1
ATOM 645 O O . TYR A 1 82 ? -13.553 -1.884 16.897 1.00 96.00 82 TYR A O 1
ATOM 653 N N . ARG A 1 83 ? -14.583 -3.005 18.564 1.00 95.19 83 ARG A N 1
ATOM 654 C CA . ARG A 1 83 ? -15.490 -1.913 18.926 1.00 95.19 83 ARG A CA 1
ATOM 655 C C . ARG A 1 83 ? -14.706 -0.671 19.335 1.00 95.19 83 ARG A C 1
ATOM 657 O O . ARG A 1 83 ? -14.998 0.408 18.849 1.00 95.19 83 ARG A O 1
ATOM 664 N N . GLU A 1 84 ? -13.661 -0.822 20.146 1.00 95.19 84 GLU A N 1
ATOM 665 C CA . GLU A 1 84 ? -12.814 0.311 20.533 1.00 95.19 84 GLU A CA 1
ATOM 666 C C . GLU A 1 84 ? -12.112 0.975 19.337 1.00 95.19 84 GLU A C 1
ATOM 668 O O . GLU A 1 84 ? -11.968 2.195 19.320 1.00 95.19 84 GLU A O 1
ATOM 673 N N . LEU A 1 85 ? -11.657 0.204 18.342 1.00 96.06 85 LEU A N 1
ATOM 674 C CA . LEU A 1 85 ? -11.063 0.753 17.118 1.00 96.06 85 LEU A CA 1
ATOM 675 C C . LEU A 1 85 ? -12.108 1.486 16.272 1.00 96.06 85 LEU A C 1
ATOM 677 O O . LEU A 1 85 ? -11.828 2.588 15.815 1.00 96.06 85 LEU A O 1
ATOM 681 N N . ASN A 1 86 ? -13.298 0.906 16.110 1.00 96.12 86 ASN A N 1
ATOM 682 C CA . ASN A 1 86 ? -14.411 1.518 15.388 1.00 96.12 86 ASN A CA 1
ATOM 683 C C . ASN A 1 86 ? -14.862 2.833 16.036 1.00 96.12 86 ASN A C 1
ATOM 685 O O . ASN A 1 86 ? -14.968 3.849 15.360 1.00 96.12 86 ASN A O 1
ATOM 689 N N . ASP A 1 87 ? -15.065 2.822 17.351 1.00 96.00 87 ASP A N 1
ATOM 690 C CA . ASP A 1 87 ? -15.601 3.970 18.086 1.00 96.00 87 ASP A CA 1
ATOM 691 C C . ASP A 1 87 ? -14.581 5.108 18.227 1.00 96.00 87 ASP A C 1
ATOM 693 O O . ASP A 1 87 ? -14.960 6.250 18.470 1.00 96.00 87 ASP A O 1
ATOM 697 N N . SER A 1 88 ? -13.284 4.808 18.100 1.00 94.50 88 SER A N 1
ATOM 698 C CA . SER A 1 88 ? -12.211 5.805 18.199 1.00 94.50 88 SER A CA 1
ATOM 699 C C . SER A 1 88 ? -11.713 6.319 16.857 1.00 94.50 88 SER A C 1
ATOM 701 O O . SER A 1 88 ? -10.874 7.218 16.848 1.00 94.50 88 SER A O 1
ATOM 703 N N . TRP A 1 89 ? -12.161 5.745 15.739 1.00 97.25 89 TRP A N 1
ATOM 704 C CA . TRP A 1 89 ? -11.665 6.147 14.433 1.00 97.25 89 TRP A CA 1
ATOM 705 C C . TRP A 1 89 ? -12.241 7.502 14.017 1.00 97.25 89 TRP A C 1
ATOM 707 O O . TRP A 1 89 ? -13.455 7.682 13.943 1.00 97.25 89 TRP A O 1
ATOM 717 N N . GLU A 1 90 ? -11.357 8.440 13.690 1.00 92.56 90 GLU A N 1
ATOM 718 C CA . GLU A 1 90 ? -11.716 9.784 13.233 1.00 92.56 90 GLU 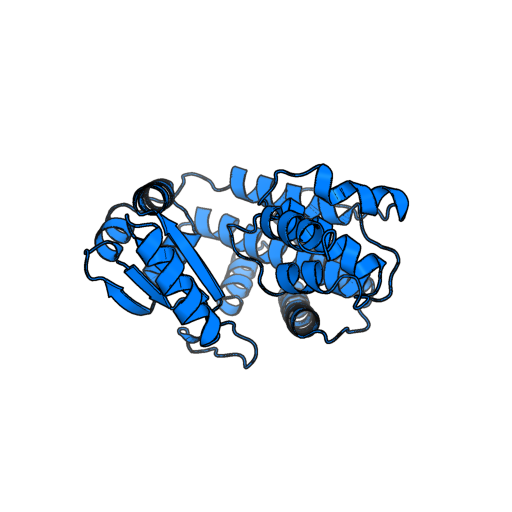A CA 1
ATOM 719 C C . GLU A 1 90 ? -10.930 10.111 11.963 1.00 92.56 90 GLU A C 1
ATOM 721 O O . GLU A 1 90 ? -9.720 9.885 11.948 1.00 92.56 90 GLU A O 1
ATOM 726 N N . PRO A 1 91 ? -11.555 10.636 10.894 1.00 92.56 91 PRO A N 1
ATOM 727 C CA . PRO A 1 91 ? -10.839 10.950 9.663 1.00 92.56 91 PRO A CA 1
ATOM 728 C C . PRO A 1 91 ? -9.777 12.029 9.877 1.00 92.56 91 PRO A C 1
ATOM 730 O O . PRO A 1 91 ? -9.944 12.941 10.688 1.00 92.56 91 PRO A O 1
ATOM 733 N N . GLN A 1 92 ? -8.696 11.964 9.097 1.00 89.62 92 GLN A N 1
ATOM 734 C CA . GLN A 1 92 ? -7.752 13.079 9.035 1.00 89.62 92 GLN A CA 1
ATOM 735 C C . GLN A 1 92 ? -8.363 14.247 8.253 1.00 89.62 92 GLN A C 1
ATOM 737 O O . GLN A 1 92 ? -9.179 14.053 7.355 1.00 89.62 92 GLN A O 1
ATOM 742 N N . SER A 1 93 ? -7.931 15.470 8.567 1.00 83.88 93 SER A N 1
ATOM 743 C CA . SER A 1 93 ? -8.348 16.671 7.831 1.00 83.88 93 SER A CA 1
ATOM 744 C C . SER A 1 93 ? -7.734 16.770 6.431 1.00 83.88 93 SER A C 1
ATOM 746 O O . SER A 1 93 ? -8.291 17.446 5.574 1.00 83.88 93 SER A O 1
ATOM 748 N N . ASN A 1 94 ? -6.583 16.133 6.211 1.00 88.25 94 ASN A N 1
ATOM 749 C CA . ASN A 1 94 ? -5.947 15.909 4.913 1.00 88.25 94 ASN A CA 1
ATOM 750 C C . ASN A 1 94 ? -4.978 14.726 5.025 1.00 88.25 94 ASN A C 1
ATOM 752 O O . ASN A 1 94 ? -4.497 14.427 6.119 1.00 88.25 94 ASN A O 1
ATOM 756 N N . TYR A 1 95 ? -4.658 14.102 3.895 1.00 90.12 95 TYR A N 1
ATOM 757 C CA . TYR A 1 95 ? -3.753 12.956 3.803 1.00 90.12 95 TYR A CA 1
ATOM 758 C C . TYR A 1 95 ? -2.427 13.301 3.102 1.00 90.12 95 TYR A C 1
ATOM 760 O O . TYR A 1 95 ? -1.667 12.399 2.739 1.00 90.12 95 TYR A O 1
ATOM 768 N N . ASN A 1 96 ? -2.102 14.593 2.955 1.00 87.81 96 ASN A N 1
ATOM 769 C CA . ASN A 1 96 ? -0.921 15.081 2.229 1.00 87.81 96 ASN A CA 1
ATOM 770 C C . ASN A 1 96 ? 0.386 14.445 2.704 1.00 87.81 96 ASN A C 1
ATOM 772 O O . ASN A 1 96 ? 1.158 13.961 1.886 1.00 87.81 96 ASN A O 1
ATOM 776 N N . ARG A 1 97 ? 0.603 14.333 4.021 1.00 86.25 97 ARG A N 1
ATOM 777 C CA . ARG A 1 97 ? 1.811 13.681 4.565 1.00 86.25 97 ARG A CA 1
ATOM 778 C C . ARG A 1 97 ? 1.944 12.224 4.128 1.00 86.25 97 ARG A C 1
ATOM 780 O O . ARG A 1 97 ? 3.048 11.725 3.932 1.00 86.25 97 ARG A O 1
ATOM 787 N N . GLU A 1 98 ? 0.827 11.512 4.001 1.00 85.25 98 GLU A N 1
ATOM 788 C CA . GLU A 1 98 ? 0.860 10.133 3.524 1.00 85.25 98 GLU A CA 1
ATOM 789 C C . GLU A 1 98 ? 1.054 10.052 2.005 1.00 85.25 98 GLU A C 1
ATOM 791 O O . GLU A 1 98 ? 1.673 9.101 1.525 1.00 85.25 98 GLU A O 1
ATOM 796 N N . ILE A 1 99 ? 0.541 11.028 1.250 1.00 86.81 99 ILE A N 1
ATOM 797 C CA . ILE A 1 99 ? 0.800 11.167 -0.188 1.00 86.81 99 ILE A CA 1
ATOM 798 C C . ILE A 1 99 ? 2.292 11.438 -0.413 1.00 86.81 99 ILE A C 1
ATOM 800 O O . ILE A 1 99 ? 2.930 10.669 -1.127 1.00 86.81 99 ILE A O 1
ATOM 804 N N . GLU A 1 100 ? 2.867 12.429 0.270 1.00 83.75 100 GLU A N 1
ATOM 805 C CA . GLU A 1 100 ? 4.302 12.746 0.260 1.00 83.75 100 GLU A CA 1
ATOM 806 C C . GLU A 1 100 ? 5.144 11.518 0.630 1.00 83.75 100 GLU A C 1
ATOM 808 O O . GLU A 1 100 ? 6.052 11.137 -0.101 1.00 83.75 100 GLU A O 1
ATOM 813 N N . SER A 1 101 ? 4.774 10.793 1.691 1.00 82.00 101 SER A N 1
ATOM 814 C CA . SER A 1 101 ? 5.470 9.557 2.067 1.00 82.00 101 SER A CA 1
ATOM 815 C C . SER A 1 101 ? 5.425 8.481 0.969 1.00 82.00 101 SER A C 1
ATOM 817 O O . SER A 1 101 ? 6.395 7.741 0.793 1.00 82.00 101 SER A O 1
ATOM 819 N N . ASN A 1 102 ? 4.331 8.388 0.202 1.00 82.88 102 ASN A N 1
ATOM 820 C CA . ASN A 1 102 ? 4.246 7.504 -0.966 1.00 82.88 102 ASN A CA 1
ATOM 821 C C . ASN A 1 102 ? 5.082 8.004 -2.150 1.00 82.88 102 ASN A C 1
ATOM 823 O O . ASN A 1 102 ? 5.584 7.182 -2.919 1.00 82.88 102 ASN A O 1
ATOM 827 N N . ILE A 1 103 ? 5.244 9.317 -2.298 1.00 80.69 103 ILE A N 1
ATOM 828 C CA . ILE A 1 103 ? 6.116 9.924 -3.307 1.00 80.69 103 ILE A CA 1
ATOM 829 C C . ILE A 1 103 ? 7.577 9.635 -2.976 1.00 80.69 103 ILE A C 1
ATOM 831 O O . ILE A 1 103 ? 8.316 9.200 -3.857 1.00 80.69 103 ILE A O 1
ATOM 835 N N . ASP A 1 104 ? 7.978 9.723 -1.709 1.00 79.38 104 ASP A N 1
ATOM 836 C CA . ASP A 1 104 ? 9.328 9.332 -1.303 1.00 79.38 104 ASP A CA 1
ATOM 837 C C . ASP A 1 104 ? 9.644 7.869 -1.658 1.00 79.38 104 ASP A C 1
ATOM 839 O O . ASP A 1 104 ? 10.788 7.515 -1.939 1.00 79.38 104 ASP A O 1
ATOM 843 N N . LEU A 1 105 ? 8.645 6.973 -1.632 1.00 78.19 105 LEU A N 1
ATOM 844 C CA . LEU A 1 105 ? 8.848 5.588 -2.073 1.00 78.19 105 LEU A CA 1
ATOM 845 C C . LEU A 1 105 ? 9.203 5.519 -3.564 1.00 78.19 105 LEU A C 1
ATOM 847 O O . LEU A 1 105 ? 9.949 4.630 -3.974 1.00 78.19 105 LEU A O 1
ATOM 851 N N . LEU A 1 106 ? 8.702 6.450 -4.378 1.00 79.50 106 LEU A N 1
ATOM 852 C CA . LEU A 1 106 ? 9.012 6.524 -5.804 1.00 79.50 106 LEU A CA 1
ATOM 853 C C . LEU A 1 106 ? 10.442 7.002 -6.069 1.00 79.50 106 LEU A C 1
ATOM 855 O O . LEU A 1 106 ? 10.991 6.678 -7.123 1.00 79.50 106 LEU A O 1
ATOM 859 N N . GLU A 1 107 ? 11.098 7.673 -5.115 1.00 75.06 107 GLU A N 1
ATOM 860 C CA . GLU A 1 107 ? 12.534 7.956 -5.225 1.00 75.06 107 GLU A CA 1
ATOM 861 C C . GLU A 1 107 ? 13.350 6.672 -5.375 1.00 75.06 107 GLU A C 1
ATOM 863 O O . GLU A 1 107 ? 14.389 6.676 -6.035 1.00 75.06 107 GLU A O 1
ATOM 868 N N . MET A 1 108 ? 12.861 5.546 -4.841 1.00 75.12 108 MET A N 1
ATOM 869 C CA . MET A 1 108 ? 13.510 4.248 -5.018 1.00 75.12 108 MET A CA 1
ATOM 870 C C . MET A 1 108 ? 13.557 3.827 -6.485 1.00 75.12 108 MET A C 1
ATOM 872 O O . MET A 1 108 ? 14.499 3.138 -6.874 1.00 75.12 108 MET A O 1
ATOM 876 N N . ILE A 1 109 ? 12.623 4.298 -7.323 1.00 75.62 109 ILE A N 1
ATOM 877 C CA . ILE A 1 109 ? 12.643 4.052 -8.770 1.00 75.62 109 ILE A CA 1
ATOM 878 C C . ILE A 1 109 ? 13.795 4.799 -9.470 1.00 75.62 109 ILE A C 1
ATOM 880 O O . ILE A 1 109 ? 14.135 4.498 -10.608 1.00 75.62 109 ILE A O 1
ATOM 884 N N . ASN A 1 110 ? 14.506 5.698 -8.785 1.00 70.44 110 ASN A N 1
ATOM 885 C CA . ASN A 1 110 ? 15.770 6.224 -9.305 1.00 70.44 110 ASN A CA 1
ATOM 886 C C . ASN A 1 110 ? 16.910 5.190 -9.255 1.00 70.44 110 ASN A C 1
ATOM 888 O O . ASN A 1 110 ? 17.906 5.319 -9.961 1.00 70.44 110 ASN A O 1
ATOM 892 N N . TYR A 1 111 ? 16.788 4.144 -8.439 1.00 71.12 111 TYR A N 1
ATOM 893 C CA . TYR A 1 111 ? 17.847 3.162 -8.191 1.00 71.12 111 TYR A CA 1
ATOM 894 C C . TYR A 1 111 ? 17.597 1.838 -8.923 1.00 71.12 111 TYR A C 1
ATOM 896 O O . TYR A 1 111 ? 17.937 0.767 -8.424 1.00 71.12 111 TYR A O 1
ATOM 904 N N . MET A 1 112 ? 16.973 1.890 -10.102 1.00 74.75 112 MET A N 1
ATOM 905 C CA . MET A 1 112 ? 16.575 0.677 -10.814 1.00 74.75 112 MET A CA 1
ATOM 906 C C . MET A 1 112 ? 17.765 -0.130 -11.341 1.00 74.75 112 MET A C 1
ATOM 908 O O . MET A 1 112 ? 18.599 0.424 -12.063 1.00 74.75 112 MET A O 1
ATOM 912 N N . PRO A 1 113 ? 17.824 -1.446 -11.059 1.00 74.75 113 PRO A N 1
ATOM 913 C CA . PRO A 1 113 ? 18.859 -2.311 -11.607 1.00 74.75 113 PRO A CA 1
ATOM 914 C C . PRO A 1 113 ? 18.728 -2.443 -13.117 1.00 74.75 113 PRO A C 1
ATOM 916 O O . PRO A 1 113 ? 17.643 -2.322 -13.677 1.00 74.75 113 PRO A O 1
ATOM 919 N N . LYS A 1 114 ? 19.833 -2.727 -13.805 1.00 78.62 114 LYS A N 1
ATOM 920 C CA . LYS A 1 114 ? 19.794 -3.115 -15.219 1.00 78.62 114 LYS A CA 1
ATOM 921 C C . LYS A 1 114 ? 19.645 -4.628 -15.315 1.00 78.62 114 LYS A C 1
ATOM 923 O O . LYS A 1 114 ? 20.635 -5.337 -15.464 1.00 78.62 114 LYS A O 1
ATOM 928 N N . SER A 1 115 ? 18.416 -5.123 -15.205 1.00 83.50 115 SER A N 1
ATOM 929 C CA . SER A 1 115 ? 18.108 -6.541 -15.384 1.00 83.50 115 SER A CA 1
ATOM 930 C C . SER A 1 115 ? 16.801 -6.735 -16.149 1.00 83.50 115 SER A C 1
ATOM 932 O O . SER A 1 115 ? 15.998 -5.814 -16.303 1.00 83.50 115 SER A O 1
ATOM 934 N N . LYS A 1 116 ? 16.567 -7.962 -16.628 1.00 82.69 116 LYS A N 1
ATOM 935 C CA . LYS A 1 116 ? 15.316 -8.326 -17.313 1.00 82.69 116 LYS A CA 1
ATOM 936 C C . LYS A 1 116 ? 14.080 -8.265 -16.400 1.00 82.69 116 LYS A C 1
ATOM 938 O O . LYS A 1 116 ? 12.959 -8.289 -16.893 1.00 82.69 116 LYS A O 1
ATOM 943 N N . TYR A 1 117 ? 14.273 -8.176 -15.083 1.00 86.81 117 TYR A N 1
ATOM 944 C CA . TYR A 1 117 ? 13.194 -8.144 -14.090 1.00 86.81 117 TYR A CA 1
ATOM 945 C C . TYR A 1 117 ? 12.789 -6.730 -13.686 1.00 86.81 117 TYR A C 1
ATOM 947 O O . TYR A 1 117 ? 11.684 -6.527 -13.187 1.00 86.81 117 TYR A O 1
ATOM 955 N N . THR A 1 118 ? 13.650 -5.748 -13.952 1.00 87.06 118 THR A N 1
ATOM 956 C CA . THR A 1 118 ? 13.469 -4.354 -13.546 1.00 87.06 118 THR A CA 1
ATOM 957 C C . THR A 1 118 ? 12.115 -3.796 -13.941 1.00 87.06 118 THR A C 1
ATOM 959 O O . THR A 1 118 ? 11.460 -3.159 -13.127 1.00 87.06 118 THR A O 1
ATOM 962 N N . ALA A 1 119 ? 11.658 -4.058 -15.164 1.00 90.25 119 ALA A N 1
ATOM 963 C CA . ALA A 1 119 ? 10.396 -3.509 -15.641 1.00 90.25 119 ALA A CA 1
ATOM 964 C C . ALA A 1 119 ? 9.182 -4.025 -14.839 1.00 90.25 119 ALA A C 1
ATOM 966 O O . ALA A 1 119 ? 8.255 -3.263 -14.581 1.00 90.25 119 ALA A O 1
ATOM 967 N N . ASN A 1 120 ? 9.212 -5.281 -14.380 1.00 91.69 120 ASN A N 1
ATOM 968 C CA . ASN A 1 120 ? 8.155 -5.854 -13.540 1.00 91.69 120 ASN A CA 1
ATOM 969 C C . ASN A 1 120 ? 8.169 -5.239 -12.133 1.00 91.69 120 ASN A C 1
ATOM 971 O O . ASN A 1 120 ? 7.125 -4.829 -11.632 1.00 91.69 120 ASN A O 1
ATOM 975 N N . TYR A 1 121 ? 9.358 -5.107 -11.540 1.00 89.00 121 TYR A N 1
ATOM 976 C CA . TYR A 1 121 ? 9.546 -4.451 -10.244 1.00 89.00 121 TYR A CA 1
ATOM 977 C C . TYR A 1 121 ? 9.087 -2.981 -10.261 1.00 89.00 121 TYR A C 1
ATOM 979 O O . TYR A 1 121 ? 8.351 -2.540 -9.378 1.00 89.00 121 TYR A O 1
ATOM 987 N N . VAL A 1 122 ? 9.445 -2.234 -11.312 1.00 90.12 122 VAL A N 1
ATOM 988 C CA . VAL A 1 122 ? 8.993 -0.850 -11.526 1.00 90.12 122 VAL A CA 1
ATOM 989 C C . VAL A 1 122 ? 7.469 -0.783 -11.606 1.00 90.12 122 VAL A C 1
ATOM 991 O O . VAL A 1 122 ? 6.865 0.078 -10.971 1.00 90.12 122 VAL A O 1
ATOM 994 N N . VAL A 1 123 ? 6.833 -1.688 -12.356 1.00 92.44 123 VAL A N 1
ATOM 995 C CA . VAL A 1 123 ? 5.368 -1.736 -12.449 1.00 92.44 123 VAL A CA 1
ATOM 996 C C . VAL A 1 123 ? 4.725 -2.034 -11.092 1.00 92.44 123 VAL A C 1
ATOM 998 O O . VAL A 1 123 ? 3.738 -1.378 -10.763 1.00 92.44 123 VAL A O 1
ATOM 1001 N N . ASP A 1 124 ? 5.269 -2.952 -10.281 1.00 90.75 124 ASP A N 1
ATOM 1002 C CA . ASP A 1 124 ? 4.752 -3.204 -8.923 1.00 90.75 124 ASP A CA 1
ATOM 1003 C C . ASP A 1 124 ? 4.783 -1.937 -8.067 1.00 90.75 124 ASP A C 1
ATOM 1005 O O . ASP A 1 124 ? 3.751 -1.546 -7.517 1.00 90.75 124 ASP A O 1
ATOM 1009 N N . MET A 1 125 ? 5.921 -1.242 -8.046 1.00 88.94 125 MET A N 1
ATOM 1010 C CA . MET A 1 125 ? 6.076 0.019 -7.320 1.00 88.94 125 MET A CA 1
ATOM 1011 C C . MET A 1 125 ? 5.091 1.093 -7.795 1.00 88.94 125 MET A C 1
ATOM 1013 O O . MET A 1 125 ? 4.360 1.660 -6.983 1.00 88.94 125 MET A O 1
ATOM 1017 N N . LEU A 1 126 ? 5.017 1.341 -9.106 1.00 91.88 126 LEU A N 1
ATOM 1018 C CA . LEU A 1 126 ? 4.147 2.374 -9.674 1.00 91.88 126 LEU A CA 1
ATOM 1019 C C . LEU A 1 126 ? 2.664 2.085 -9.408 1.00 91.88 126 LEU A C 1
ATOM 1021 O O . LEU A 1 126 ? 1.926 2.985 -9.017 1.00 91.88 126 LEU A O 1
ATOM 1025 N N . VAL A 1 127 ? 2.216 0.835 -9.569 1.00 92.12 127 VAL A N 1
ATOM 1026 C CA . VAL A 1 127 ? 0.813 0.452 -9.332 1.00 92.12 127 VAL A CA 1
ATOM 1027 C C . VAL A 1 127 ? 0.428 0.607 -7.861 1.00 92.12 127 VAL A C 1
ATOM 1029 O O . VAL A 1 127 ? -0.683 1.053 -7.571 1.00 92.12 127 VAL A O 1
ATOM 1032 N N . ILE A 1 128 ? 1.319 0.253 -6.927 1.00 89.31 128 ILE A N 1
ATOM 1033 C CA . ILE A 1 128 ? 1.088 0.470 -5.490 1.00 89.31 128 ILE A CA 1
ATOM 1034 C C . ILE A 1 128 ? 0.957 1.964 -5.198 1.00 89.31 128 ILE A C 1
ATOM 1036 O O . ILE A 1 128 ? -0.003 2.365 -4.542 1.00 89.31 128 ILE A O 1
ATOM 1040 N N . SER A 1 129 ? 1.876 2.784 -5.712 1.00 90.7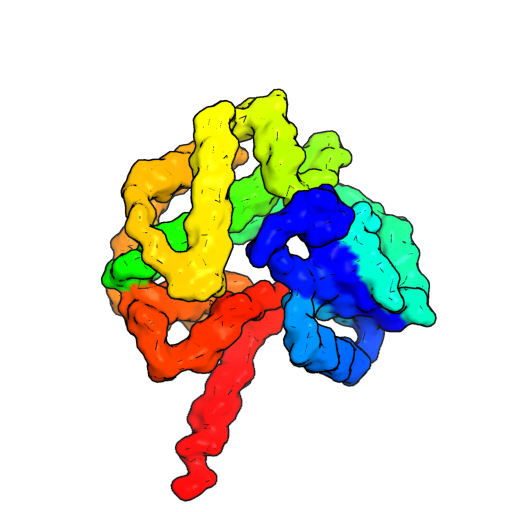5 129 SER A N 1
ATOM 1041 C CA . SER A 1 129 ? 1.860 4.227 -5.472 1.00 90.75 129 SER A CA 1
ATOM 1042 C C . SER A 1 129 ? 0.626 4.902 -6.068 1.00 90.75 129 SER A C 1
ATOM 1044 O O . SER A 1 129 ? -0.027 5.667 -5.364 1.00 90.75 129 SER A O 1
ATOM 1046 N N . VAL A 1 130 ? 0.237 4.565 -7.307 1.00 92.94 130 VAL A N 1
ATOM 1047 C CA . VAL A 1 130 ? -1.006 5.070 -7.924 1.00 92.94 130 VAL A CA 1
ATOM 1048 C C . VAL A 1 130 ? -2.206 4.745 -7.038 1.00 92.94 130 VAL A C 1
ATOM 1050 O O . VAL A 1 130 ? -2.986 5.638 -6.714 1.00 92.94 130 VAL A O 1
ATOM 1053 N N . ARG A 1 131 ? -2.336 3.489 -6.582 1.00 93.06 131 ARG A N 1
ATOM 1054 C CA . ARG A 1 131 ? -3.432 3.086 -5.685 1.00 93.06 131 ARG A CA 1
ATOM 1055 C C . ARG A 1 131 ? -3.448 3.925 -4.420 1.00 93.06 131 ARG A C 1
ATOM 1057 O O . ARG A 1 131 ? 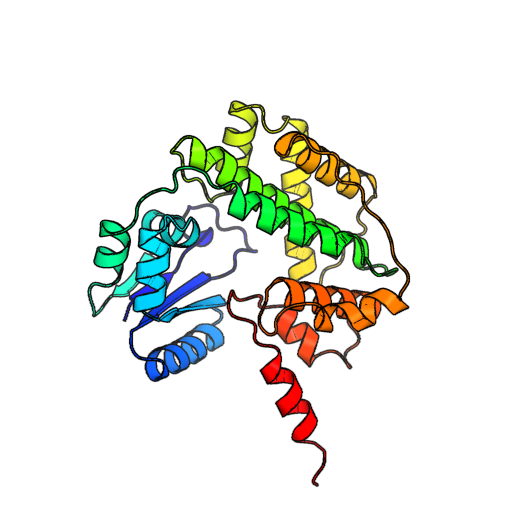-4.484 4.443 -4.025 1.00 93.06 131 ARG A O 1
ATOM 1064 N N . ASN A 1 132 ? -2.293 4.012 -3.772 1.00 91.38 132 ASN A N 1
ATOM 1065 C CA . ASN A 1 132 ? -2.157 4.634 -2.472 1.00 91.38 132 ASN A CA 1
ATOM 1066 C C . ASN A 1 132 ? -2.518 6.117 -2.529 1.00 91.38 132 ASN A C 1
ATOM 1068 O O . ASN A 1 132 ? -3.210 6.597 -1.632 1.00 91.38 132 ASN A O 1
ATOM 1072 N N . ILE A 1 133 ? -2.100 6.817 -3.578 1.00 92.69 133 ILE A N 1
ATOM 1073 C CA . ILE A 1 133 ? -2.420 8.231 -3.770 1.00 92.69 133 ILE A CA 1
ATOM 1074 C C . ILE A 1 133 ? -3.909 8.406 -4.071 1.00 92.69 133 ILE A C 1
ATOM 1076 O O . ILE A 1 133 ? -4.560 9.206 -3.407 1.00 92.69 133 ILE A O 1
ATOM 1080 N N . LEU A 1 134 ? -4.478 7.611 -4.984 1.00 94.88 134 LEU A N 1
ATOM 1081 C CA . LEU A 1 134 ? -5.905 7.693 -5.309 1.00 94.88 134 LEU A CA 1
ATOM 1082 C C . LEU A 1 134 ? -6.803 7.443 -4.091 1.00 94.88 134 LEU A C 1
ATOM 1084 O O . LEU A 1 134 ? -7.759 8.186 -3.888 1.00 94.88 134 LEU A O 1
ATOM 1088 N N . ILE A 1 135 ? -6.484 6.443 -3.257 1.00 94.62 135 ILE A N 1
ATOM 1089 C CA . ILE A 1 135 ? -7.232 6.172 -2.015 1.00 94.62 135 ILE A CA 1
ATOM 1090 C C . ILE A 1 135 ? -7.250 7.419 -1.123 1.00 94.62 135 ILE A C 1
ATOM 1092 O O . ILE A 1 135 ? -8.286 7.751 -0.560 1.00 94.62 135 ILE A O 1
ATOM 1096 N N . ARG A 1 136 ? -6.114 8.113 -1.002 1.00 94.25 136 ARG A N 1
ATOM 1097 C CA . ARG A 1 136 ? -5.962 9.286 -0.131 1.00 94.25 136 ARG A CA 1
ATOM 1098 C C . ARG A 1 136 ? -6.709 10.495 -0.674 1.00 94.25 136 ARG A C 1
ATOM 1100 O O . ARG A 1 136 ? -7.503 11.064 0.060 1.00 94.25 136 ARG A O 1
ATOM 1107 N N . LEU A 1 137 ? -6.541 10.806 -1.960 1.00 93.19 137 LEU A N 1
ATOM 1108 C CA . LEU A 1 137 ? -7.277 11.889 -2.623 1.00 93.19 137 LEU A CA 1
ATOM 1109 C C . LEU A 1 137 ? -8.795 11.701 -2.499 1.00 93.19 137 LEU A C 1
ATOM 1111 O O . LEU A 1 137 ? -9.530 12.636 -2.201 1.00 93.19 137 LEU A O 1
ATOM 1115 N N . ILE A 1 138 ? -9.282 10.472 -2.678 1.00 94.88 138 ILE A N 1
ATOM 1116 C CA . ILE A 1 138 ? -10.713 10.176 -2.563 1.00 94.88 138 ILE A CA 1
ATOM 1117 C C . ILE A 1 138 ? -11.174 10.202 -1.095 1.00 94.88 138 ILE A C 1
ATOM 1119 O O . ILE A 1 138 ? -12.267 10.708 -0.820 1.00 94.88 138 ILE A O 1
ATOM 1123 N N . ALA A 1 139 ? -10.347 9.747 -0.148 1.00 94.94 139 ALA A N 1
ATOM 1124 C CA . ALA A 1 139 ? -10.641 9.814 1.285 1.00 94.94 139 ALA A CA 1
ATOM 1125 C C . ALA A 1 139 ? -10.809 11.251 1.800 1.00 94.94 139 ALA A C 1
ATOM 1127 O O . ALA A 1 139 ? -11.642 11.476 2.676 1.00 94.94 139 ALA A O 1
ATOM 1128 N N . GLU A 1 140 ? -10.114 12.232 1.216 1.00 92.56 140 GLU A N 1
ATOM 1129 C CA . GLU A 1 140 ? -10.310 13.659 1.530 1.00 92.56 140 GLU A CA 1
ATOM 1130 C C . GLU A 1 140 ? -11.716 14.164 1.168 1.00 92.56 140 GLU A C 1
ATOM 1132 O O . GLU A 1 140 ? -12.203 15.124 1.758 1.00 92.56 140 GLU A O 1
ATOM 1137 N N . THR A 1 141 ? -12.424 13.475 0.266 1.00 92.44 141 THR A N 1
ATOM 1138 C CA . THR A 1 141 ? -13.838 13.756 -0.048 1.00 92.44 141 THR A CA 1
ATOM 1139 C C . THR A 1 141 ? -14.823 13.067 0.907 1.00 92.44 141 THR A C 1
ATOM 1141 O O . THR A 1 141 ? -16.033 13.103 0.685 1.00 92.44 141 THR A O 1
ATOM 1144 N N . GLY A 1 142 ? -14.325 12.399 1.954 1.00 92.81 142 GLY A N 1
ATOM 1145 C CA . GLY A 1 142 ? -15.124 11.625 2.909 1.00 92.81 142 GLY A CA 1
ATOM 1146 C C . GLY A 1 142 ? -15.537 10.236 2.407 1.00 92.81 142 GLY A C 1
ATOM 1147 O O . GLY A 1 142 ? -16.369 9.582 3.036 1.00 92.81 142 GLY A O 1
ATOM 1148 N N . ARG A 1 143 ? -14.979 9.773 1.279 1.00 94.44 143 ARG A N 1
ATOM 1149 C CA . ARG A 1 143 ? -15.256 8.450 0.698 1.00 94.44 143 ARG A CA 1
ATOM 1150 C C . ARG A 1 143 ? -14.071 7.512 0.917 1.00 94.44 143 ARG A C 1
ATOM 1152 O O . ARG A 1 143 ? -12.992 7.743 0.390 1.00 94.44 143 ARG A O 1
ATOM 1159 N N . TYR A 1 144 ? -14.283 6.413 1.634 1.00 94.44 144 TYR A N 1
ATOM 1160 C CA . TYR A 1 144 ? -13.239 5.425 1.926 1.00 94.44 144 TYR A CA 1
ATOM 1161 C C . TYR A 1 144 ? -13.433 4.211 1.023 1.00 94.44 144 TYR A C 1
ATOM 1163 O O . TYR A 1 144 ? -14.367 3.439 1.211 1.00 94.44 144 TYR A O 1
ATOM 1171 N N . ILE A 1 145 ? -12.605 4.100 -0.016 1.00 92.38 145 ILE A N 1
ATOM 1172 C CA . ILE A 1 145 ? -12.740 3.074 -1.055 1.00 92.38 145 ILE A CA 1
ATOM 1173 C C . ILE A 1 145 ? -11.413 2.339 -1.176 1.00 92.38 145 ILE A C 1
ATOM 1175 O O . ILE A 1 145 ? -10.393 2.956 -1.485 1.00 92.38 145 ILE A O 1
ATOM 1179 N N . PHE A 1 146 ? -11.429 1.025 -0.954 1.00 89.56 146 PHE A N 1
ATOM 1180 C CA . PHE A 1 146 ? -10.214 0.211 -0.939 1.00 89.56 146 PHE A CA 1
ATOM 1181 C C . PHE A 1 146 ? -10.151 -0.794 -2.090 1.00 89.56 146 PHE A C 1
ATOM 1183 O O . PHE A 1 146 ? -9.046 -1.160 -2.511 1.00 89.56 146 PHE A O 1
ATOM 1190 N N . ASP A 1 147 ? -11.283 -1.206 -2.661 1.00 87.62 147 ASP A N 1
ATOM 1191 C CA . ASP A 1 147 ? -11.307 -2.068 -3.839 1.00 87.62 147 ASP A CA 1
ATOM 1192 C C . ASP A 1 147 ? -10.916 -1.300 -5.116 1.00 87.62 147 ASP A C 1
ATOM 1194 O O . ASP A 1 147 ? -11.195 -0.116 -5.286 1.00 87.62 147 ASP A O 1
ATOM 1198 N N . TRP A 1 148 ? -10.224 -1.975 -6.032 1.00 88.38 148 TRP A N 1
ATOM 1199 C CA . TRP A 1 148 ? -9.654 -1.326 -7.214 1.00 88.38 148 TRP A CA 1
ATOM 1200 C C . TRP A 1 148 ? -10.684 -0.878 -8.249 1.00 88.38 148 TRP A C 1
ATOM 1202 O O . TRP A 1 148 ? -10.418 0.070 -8.984 1.00 88.38 148 TRP A O 1
ATOM 1212 N N . GLU A 1 149 ? -11.793 -1.597 -8.373 1.00 88.56 149 GLU A N 1
ATOM 1213 C CA . GLU A 1 149 ? -12.775 -1.374 -9.434 1.00 88.56 149 GLU A CA 1
ATOM 1214 C C . GLU A 1 149 ? -13.589 -0.123 -9.121 1.00 88.56 149 GLU A C 1
ATOM 1216 O O . GLU A 1 149 ? -13.679 0.787 -9.950 1.00 88.56 149 GLU A O 1
ATOM 1221 N N . THR A 1 150 ? -14.072 -0.017 -7.884 1.00 92.00 150 THR A N 1
ATOM 1222 C CA . THR A 1 150 ? -14.717 1.187 -7.372 1.00 92.00 150 THR A CA 1
ATOM 1223 C C . THR A 1 150 ? -13.728 2.345 -7.301 1.00 92.00 150 THR A C 1
ATOM 1225 O O . THR A 1 150 ? -14.082 3.444 -7.723 1.00 92.00 150 THR A O 1
ATOM 1228 N N . LEU A 1 151 ? -12.486 2.123 -6.845 1.00 94.44 151 LEU A N 1
ATOM 1229 C CA . LEU A 1 151 ? -11.472 3.181 -6.767 1.00 94.44 151 LEU A CA 1
ATOM 1230 C C . LEU A 1 151 ? -11.196 3.801 -8.140 1.00 94.44 151 LEU A C 1
ATOM 1232 O O . LEU A 1 151 ? -11.209 5.020 -8.273 1.00 94.44 151 LEU A O 1
ATOM 1236 N N . ALA A 1 152 ? -10.972 2.973 -9.165 1.00 93.88 152 ALA A N 1
ATOM 1237 C CA . ALA A 1 152 ? -10.688 3.448 -10.516 1.00 93.88 152 ALA A CA 1
ATOM 1238 C C . ALA A 1 152 ? -11.894 4.173 -11.132 1.00 93.88 152 ALA A C 1
ATOM 1240 O O . ALA A 1 152 ? -11.730 5.221 -11.754 1.00 93.88 152 ALA A O 1
ATOM 1241 N N . ARG A 1 153 ? -13.112 3.658 -10.914 1.00 94.75 153 ARG A N 1
ATOM 1242 C CA . ARG A 1 153 ? -14.341 4.320 -11.364 1.00 94.75 153 ARG A CA 1
ATOM 1243 C C . ARG A 1 153 ? -14.513 5.696 -10.720 1.00 94.75 153 ARG A C 1
ATOM 1245 O O . ARG A 1 153 ? -14.755 6.665 -11.427 1.00 94.75 153 ARG A O 1
ATOM 1252 N N . VAL A 1 154 ? -14.355 5.795 -9.401 1.00 96.38 154 VAL A N 1
ATOM 1253 C CA . VAL A 1 154 ? -14.516 7.063 -8.672 1.00 96.38 154 VAL A CA 1
ATOM 1254 C C . VAL A 1 154 ? -13.393 8.046 -8.999 1.00 96.38 154 VAL A C 1
ATOM 1256 O O . VAL A 1 154 ? -13.653 9.233 -9.167 1.00 96.38 154 VAL A O 1
ATOM 1259 N N . ALA A 1 155 ? -12.159 7.568 -9.173 1.00 96.25 155 ALA A N 1
ATOM 1260 C CA . ALA A 1 155 ? -11.051 8.402 -9.633 1.00 96.25 155 ALA A CA 1
ATOM 1261 C C . ALA A 1 155 ? -11.324 9.013 -11.017 1.00 96.25 155 ALA A C 1
ATOM 1263 O O . ALA A 1 155 ? -10.979 10.168 -11.254 1.00 96.25 155 ALA A O 1
ATOM 1264 N N . PHE A 1 156 ? -11.964 8.261 -11.917 1.00 96.12 156 PHE A N 1
ATOM 1265 C CA . PHE A 1 156 ? -12.414 8.777 -13.209 1.00 96.12 156 PHE A CA 1
ATOM 1266 C C . PHE A 1 156 ? -13.560 9.789 -13.066 1.00 96.12 156 PHE A C 1
ATOM 1268 O O . PHE A 1 156 ? -13.502 10.851 -13.677 1.00 96.12 156 PHE A O 1
ATOM 1275 N N . GLU A 1 157 ? -14.563 9.509 -12.224 1.00 95.94 157 GLU A N 1
ATOM 1276 C CA . GLU A 1 157 ? -15.672 10.439 -11.937 1.00 95.94 157 GLU A CA 1
ATOM 1277 C C . GLU A 1 157 ? -15.174 11.789 -11.387 1.00 95.94 157 GLU A C 1
ATOM 1279 O O . GLU A 1 157 ? -15.727 12.834 -11.725 1.00 95.94 157 GLU A O 1
ATOM 1284 N N . TYR A 1 158 ? -14.111 11.780 -10.578 1.00 94.62 158 TYR A N 1
ATOM 1285 C CA . TYR A 1 158 ? -13.464 12.987 -10.049 1.00 94.62 158 TYR A CA 1
ATOM 1286 C C . TYR A 1 158 ? -12.426 13.613 -10.992 1.00 94.62 158 TYR A C 1
ATOM 1288 O O . TYR A 1 158 ? -11.841 14.641 -10.659 1.00 94.62 158 TYR A O 1
ATOM 1296 N N . GLY A 1 159 ? -12.189 13.024 -12.167 1.00 93.81 159 GLY A N 1
ATOM 1297 C CA . GLY A 1 159 ? -11.245 13.548 -13.154 1.00 93.81 159 GLY A CA 1
ATOM 1298 C C . GLY A 1 159 ? -9.768 13.388 -12.780 1.00 93.81 159 GLY A C 1
ATOM 1299 O O . GLY A 1 159 ? -8.919 14.012 -13.409 1.00 93.81 159 GLY A O 1
ATOM 1300 N N . TYR A 1 160 ? -9.436 12.552 -11.791 1.00 94.06 160 TYR A N 1
ATOM 1301 C CA . TYR A 1 160 ? -8.043 12.256 -11.434 1.00 94.06 160 TYR A CA 1
ATOM 1302 C C . TYR A 1 160 ? -7.337 11.404 -12.490 1.00 94.06 160 TYR A C 1
ATOM 1304 O O . TYR A 1 160 ? -6.122 11.508 -12.661 1.00 94.06 160 TYR A O 1
ATOM 1312 N N . ILE A 1 161 ? -8.096 10.555 -13.186 1.00 96.00 161 ILE A N 1
ATOM 1313 C CA . ILE A 1 161 ? -7.603 9.672 -14.246 1.00 96.00 161 ILE A CA 1
ATOM 1314 C C . ILE A 1 161 ? -8.559 9.667 -15.442 1.00 96.00 161 ILE A C 1
ATOM 1316 O O . ILE A 1 161 ? -9.747 9.962 -15.312 1.00 96.00 161 ILE A O 1
ATOM 1320 N N . SER A 1 162 ? -8.053 9.284 -16.610 1.00 95.88 162 SER A N 1
ATOM 1321 C CA . SER A 1 162 ? -8.833 9.103 -17.836 1.00 95.88 162 SER A CA 1
ATOM 1322 C C . SER A 1 162 ? -9.400 7.683 -17.973 1.00 95.88 162 SER A C 1
ATOM 1324 O O . SER A 1 162 ? -8.995 6.745 -17.284 1.00 95.88 162 SER A O 1
ATOM 1326 N N . TYR A 1 163 ? -10.307 7.485 -18.934 1.00 93.44 163 TYR A N 1
ATOM 1327 C CA . TYR A 1 163 ? -10.826 6.150 -19.249 1.00 93.44 163 TYR A CA 1
ATOM 1328 C C . TYR A 1 163 ? -9.723 5.184 -19.724 1.00 93.44 163 TYR A C 1
ATOM 1330 O O . TYR A 1 163 ? -9.709 4.013 -19.341 1.00 93.44 163 TYR A O 1
ATOM 1338 N N . SER A 1 164 ? -8.755 5.668 -20.513 1.00 95.00 164 SER A N 1
ATOM 1339 C CA . SER A 1 164 ? -7.595 4.872 -20.942 1.00 95.00 164 SER A CA 1
ATOM 1340 C C . SER A 1 164 ? -6.706 4.442 -19.775 1.00 95.00 164 SER A C 1
ATOM 1342 O O . SER A 1 164 ? -6.150 3.341 -19.799 1.00 95.00 164 SER A O 1
ATOM 1344 N N . ASP A 1 165 ? -6.618 5.262 -18.727 1.00 96.50 165 ASP A N 1
ATOM 1345 C CA . ASP A 1 165 ? -5.817 4.948 -17.544 1.00 96.50 165 ASP A CA 1
ATOM 1346 C C . ASP A 1 165 ? -6.396 3.768 -16.764 1.00 96.50 165 ASP A C 1
ATOM 1348 O O . ASP A 1 165 ? -5.638 2.949 -16.250 1.00 96.50 165 ASP A O 1
ATOM 1352 N N . ILE A 1 166 ? -7.725 3.603 -16.741 1.00 94.88 166 ILE A N 1
ATOM 1353 C CA . ILE A 1 166 ? -8.375 2.443 -16.108 1.00 94.88 166 ILE A CA 1
ATOM 1354 C C . ILE A 1 166 ? -7.888 1.136 -16.753 1.00 94.88 166 ILE A C 1
ATOM 1356 O O . ILE A 1 166 ? -7.532 0.183 -16.050 1.00 94.88 166 ILE A O 1
ATOM 1360 N N . ALA A 1 167 ? -7.829 1.086 -18.088 1.00 94.19 167 ALA A N 1
ATOM 1361 C CA . ALA A 1 167 ? -7.346 -0.088 -18.814 1.00 94.19 167 ALA A CA 1
ATOM 1362 C C . ALA A 1 167 ? -5.860 -0.361 -18.525 1.00 94.19 167 ALA A C 1
ATOM 1364 O O . ALA A 1 167 ? -5.478 -1.508 -18.263 1.00 94.19 167 ALA A O 1
ATOM 1365 N N . LEU A 1 168 ? -5.033 0.690 -18.506 1.00 96.12 168 LEU A N 1
ATOM 1366 C CA . LEU A 1 168 ? -3.610 0.585 -18.188 1.00 96.12 168 LEU A CA 1
ATOM 1367 C C . LEU A 1 168 ? -3.370 0.109 -16.748 1.00 96.12 168 LEU A C 1
ATOM 1369 O O . LEU A 1 168 ? -2.541 -0.777 -16.525 1.00 96.12 168 LEU A O 1
ATOM 1373 N N . ILE A 1 169 ? -4.109 0.642 -15.773 1.00 94.31 169 ILE A N 1
ATOM 1374 C CA . ILE A 1 169 ? -4.058 0.211 -14.370 1.00 94.31 169 ILE A CA 1
ATOM 1375 C C . ILE A 1 169 ? -4.459 -1.262 -14.265 1.00 94.31 169 ILE A C 1
ATOM 1377 O O . ILE A 1 169 ? -3.750 -2.047 -13.638 1.00 94.31 169 ILE A O 1
ATOM 1381 N N . SER A 1 170 ? -5.552 -1.670 -14.917 1.00 91.88 170 SER A N 1
ATOM 1382 C CA . SER A 1 170 ? -6.019 -3.063 -14.917 1.00 91.88 170 SER A CA 1
ATOM 1383 C C . SER A 1 170 ? -4.973 -4.031 -15.483 1.00 91.88 170 SER A C 1
ATOM 1385 O O . SER A 1 170 ? -4.679 -5.059 -14.868 1.00 91.88 170 SER A O 1
ATOM 1387 N N . TYR A 1 171 ? -4.339 -3.682 -16.607 1.00 94.06 171 TYR A N 1
ATOM 1388 C CA . TYR A 1 171 ? -3.225 -4.451 -17.167 1.00 94.06 171 TYR A CA 1
ATOM 1389 C C . TYR A 1 171 ? -2.040 -4.526 -16.193 1.00 94.06 171 TYR A C 1
ATOM 1391 O O . TYR A 1 171 ? -1.541 -5.609 -15.884 1.00 94.06 171 TYR A O 1
ATOM 1399 N N . SER A 1 172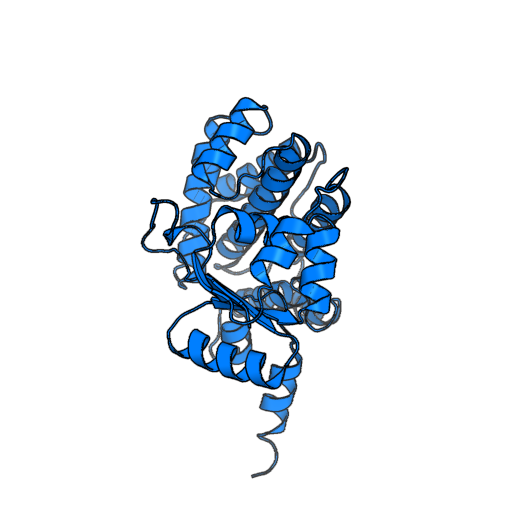 ? -1.629 -3.383 -15.650 1.00 95.00 172 SER A N 1
ATOM 1400 C CA . SER A 1 172 ? -0.464 -3.271 -14.769 1.00 95.00 172 SER A CA 1
ATOM 1401 C C . SER A 1 172 ? -0.657 -4.027 -13.448 1.00 95.00 172 SER A C 1
ATOM 1403 O O . SER A 1 172 ? 0.288 -4.610 -12.920 1.00 95.00 172 SER A O 1
ATOM 1405 N N . ARG A 1 173 ? -1.896 -4.119 -12.944 1.00 91.12 173 ARG A N 1
ATOM 1406 C CA . ARG A 1 173 ? -2.252 -4.981 -11.803 1.00 91.12 173 ARG A CA 1
ATOM 1407 C C . ARG A 1 173 ? -2.004 -6.462 -12.092 1.00 91.12 173 ARG A C 1
ATOM 1409 O O . ARG A 1 173 ? -1.533 -7.170 -11.204 1.00 91.12 173 ARG A O 1
ATOM 1416 N N . LYS A 1 174 ? -2.298 -6.940 -13.306 1.00 90.56 174 LYS A N 1
ATOM 1417 C CA . LYS A 1 174 ? -2.041 -8.340 -13.695 1.00 90.56 174 LYS A CA 1
ATOM 1418 C C . LYS A 1 174 ? -0.543 -8.629 -13.729 1.00 90.56 174 LYS A C 1
ATOM 1420 O O . LYS A 1 174 ? -0.121 -9.632 -13.161 1.00 90.56 174 LYS A O 1
ATOM 1425 N N . VAL A 1 175 ? 0.240 -7.722 -14.319 1.00 91.94 175 VAL A N 1
ATOM 1426 C CA . VAL A 1 175 ? 1.712 -7.795 -14.333 1.00 91.94 175 VAL A CA 1
ATOM 1427 C C . VAL A 1 175 ? 2.261 -7.834 -12.907 1.00 91.94 175 VAL A C 1
ATOM 1429 O O . VAL A 1 175 ? 3.024 -8.732 -12.568 1.00 91.94 175 VAL A O 1
ATOM 1432 N N . LYS A 1 176 ? 1.804 -6.924 -12.035 1.00 90.38 176 LYS A N 1
ATOM 1433 C CA . LYS A 1 176 ? 2.173 -6.899 -10.613 1.00 90.38 176 LYS A CA 1
ATOM 1434 C C . LYS A 1 176 ? 1.923 -8.243 -9.923 1.00 90.38 176 LYS A C 1
ATOM 1436 O O . LYS A 1 176 ? 2.799 -8.767 -9.241 1.00 90.38 176 LYS A O 1
ATOM 1441 N N . ASN A 1 177 ? 0.720 -8.793 -10.070 1.00 86.06 177 ASN A N 1
ATOM 1442 C CA . ASN A 1 177 ? 0.351 -10.040 -9.401 1.00 86.06 177 ASN A CA 1
ATOM 1443 C C . ASN A 1 177 ? 1.188 -11.221 -9.918 1.00 86.06 177 ASN A C 1
ATOM 1445 O O . ASN A 1 177 ? 1.677 -12.014 -9.121 1.00 86.06 177 ASN A O 1
ATOM 1449 N N . ARG A 1 178 ? 1.417 -11.305 -11.235 1.00 86.69 178 ARG A N 1
ATOM 1450 C CA . ARG A 1 178 ? 2.287 -12.325 -11.845 1.00 86.69 178 ARG A CA 1
ATOM 1451 C C . ARG A 1 178 ? 3.726 -12.213 -11.350 1.00 86.69 178 ARG A C 1
ATOM 1453 O O . ARG A 1 178 ? 4.299 -13.222 -10.947 1.00 86.69 178 ARG A O 1
ATOM 1460 N N . TYR A 1 179 ? 4.258 -10.994 -11.282 1.00 86.44 179 TYR A N 1
ATOM 1461 C CA . TYR A 1 179 ? 5.587 -10.717 -10.743 1.00 86.44 179 TYR A CA 1
ATOM 1462 C C . TYR A 1 179 ? 5.753 -11.242 -9.310 1.00 86.44 179 TYR A C 1
ATOM 1464 O O . TYR A 1 179 ? 6.723 -11.941 -9.022 1.00 86.44 179 TYR A O 1
ATOM 1472 N N . ARG A 1 180 ? 4.766 -11.005 -8.435 1.00 81.38 180 ARG A N 1
ATOM 1473 C CA . ARG A 1 180 ? 4.768 -11.518 -7.051 1.00 81.38 180 ARG A CA 1
ATOM 1474 C C . ARG A 1 180 ? 4.708 -13.045 -6.963 1.00 81.38 180 ARG A C 1
ATOM 1476 O O . ARG A 1 180 ? 5.216 -13.623 -6.010 1.00 81.38 180 ARG A O 1
ATOM 1483 N N . MET A 1 181 ? 4.159 -13.704 -7.981 1.00 79.50 181 MET A N 1
ATOM 1484 C CA . MET A 1 181 ? 4.165 -15.165 -8.118 1.00 79.50 181 MET A CA 1
ATOM 1485 C C . MET A 1 181 ? 5.457 -15.714 -8.750 1.00 79.50 181 MET A C 1
ATOM 1487 O O . MET A 1 181 ? 5.543 -16.910 -9.023 1.00 79.50 181 MET A O 1
ATOM 1491 N N . GLY A 1 182 ? 6.457 -14.867 -9.019 1.00 80.94 182 GLY A N 1
ATOM 1492 C CA . GLY A 1 182 ? 7.696 -15.261 -9.695 1.00 80.94 182 GLY A CA 1
ATOM 1493 C C . GLY A 1 182 ? 7.545 -15.458 -11.206 1.00 80.94 182 GLY A C 1
ATOM 1494 O O . GLY A 1 182 ? 8.397 -16.086 -11.833 1.00 80.94 182 GLY A O 1
ATOM 1495 N N . VAL A 1 183 ? 6.469 -14.939 -11.803 1.00 85.94 183 VAL A N 1
ATOM 1496 C CA . VAL A 1 183 ? 6.259 -14.940 -13.253 1.00 85.94 183 VAL A CA 1
ATOM 1497 C C . VAL A 1 183 ? 6.585 -13.558 -13.808 1.00 85.94 183 VAL A C 1
ATOM 1499 O O . VAL A 1 183 ? 5.955 -12.566 -13.454 1.00 85.94 183 VAL A O 1
ATOM 1502 N N . TYR A 1 184 ? 7.571 -13.494 -14.699 1.00 89.31 184 TYR A N 1
ATOM 1503 C CA . TYR A 1 184 ? 8.137 -12.236 -15.184 1.00 89.31 184 TYR A CA 1
ATOM 1504 C C . TYR A 1 184 ? 7.721 -11.969 -16.629 1.00 89.31 184 TYR A C 1
ATOM 1506 O O . TYR A 1 184 ? 8.126 -12.694 -17.539 1.00 89.31 184 TYR A O 1
ATOM 1514 N N . ASP A 1 185 ? 6.928 -10.920 -16.845 1.00 90.06 185 ASP A N 1
ATOM 1515 C CA . ASP A 1 185 ? 6.433 -10.557 -18.171 1.00 90.06 185 ASP A CA 1
ATOM 1516 C C . ASP A 1 185 ? 7.416 -9.625 -18.900 1.00 90.06 185 ASP A C 1
ATOM 1518 O O . ASP A 1 185 ? 8.183 -8.880 -18.284 1.00 90.06 185 ASP A O 1
ATOM 1522 N N . ASN A 1 186 ? 7.384 -9.630 -20.235 1.00 91.88 186 ASN A N 1
ATOM 1523 C CA . ASN A 1 186 ? 8.101 -8.632 -21.025 1.00 91.88 186 ASN A CA 1
ATOM 1524 C C . ASN A 1 186 ? 7.285 -7.331 -21.066 1.00 91.88 186 ASN A C 1
ATOM 1526 O O . ASN A 1 186 ? 6.361 -7.182 -21.865 1.00 91.88 186 ASN A O 1
ATOM 1530 N N . VAL A 1 187 ? 7.596 -6.407 -20.160 1.00 93.19 187 VAL A N 1
ATOM 1531 C CA . VAL A 1 187 ? 6.863 -5.147 -20.000 1.00 93.19 187 VAL A CA 1
ATOM 1532 C C . VAL A 1 187 ? 7.431 -4.080 -20.936 1.00 93.19 187 VAL A C 1
ATOM 1534 O O . VAL A 1 187 ? 8.620 -3.767 -20.894 1.00 93.19 187 VAL A O 1
ATOM 1537 N N . SER A 1 188 ? 6.571 -3.476 -21.758 1.00 92.00 188 SER A N 1
ATOM 1538 C CA . SER A 1 188 ? 6.973 -2.397 -22.663 1.00 92.00 188 SER A CA 1
ATOM 1539 C C . SER A 1 188 ? 7.187 -1.071 -21.922 1.00 92.00 188 SER A C 1
ATOM 1541 O O . SER A 1 188 ? 6.505 -0.760 -20.944 1.00 92.00 188 SER A O 1
ATOM 1543 N N . HIS A 1 189 ? 8.084 -0.225 -22.440 1.00 89.06 189 HIS A N 1
ATOM 1544 C CA . HIS A 1 189 ? 8.293 1.126 -21.901 1.00 89.06 189 HIS A CA 1
ATOM 1545 C C . HIS A 1 189 ? 7.019 1.984 -21.915 1.00 89.06 189 HIS A C 1
ATOM 1547 O O . HIS A 1 189 ? 6.874 2.870 -21.079 1.00 89.06 189 HIS A O 1
ATOM 1553 N N . HIS A 1 190 ? 6.082 1.715 -22.831 1.00 92.56 190 HIS A N 1
ATOM 1554 C CA . HIS A 1 190 ? 4.806 2.425 -22.893 1.00 92.56 190 HIS A CA 1
ATOM 1555 C C . HIS A 1 190 ? 3.977 2.237 -21.614 1.00 92.56 190 HIS A C 1
ATOM 1557 O O . HIS A 1 190 ? 3.403 3.203 -21.123 1.00 92.56 190 HIS A O 1
ATOM 1563 N N . VAL A 1 191 ? 3.981 1.033 -21.029 1.00 94.94 191 VAL A N 1
ATOM 1564 C CA . VAL A 1 191 ? 3.262 0.746 -19.776 1.00 94.94 191 VAL A CA 1
ATOM 1565 C C . VAL A 1 191 ? 3.840 1.566 -18.624 1.00 94.94 191 VAL A C 1
ATOM 1567 O O . VAL A 1 191 ? 3.103 2.233 -17.903 1.00 94.94 191 VAL A O 1
ATOM 1570 N N . ILE A 1 192 ? 5.168 1.562 -18.486 1.00 92.31 192 ILE A N 1
ATOM 1571 C CA . ILE A 1 192 ? 5.875 2.314 -17.442 1.00 92.31 192 ILE A CA 1
ATOM 1572 C C . ILE A 1 192 ? 5.625 3.820 -17.600 1.00 92.31 192 ILE A C 1
ATOM 1574 O O . ILE A 1 192 ? 5.251 4.487 -16.638 1.00 92.31 192 ILE A O 1
ATOM 1578 N N . ASN A 1 193 ? 5.777 4.349 -18.817 1.00 91.81 193 ASN A N 1
ATOM 1579 C CA . ASN A 1 193 ? 5.561 5.767 -19.103 1.00 91.81 193 ASN A CA 1
ATOM 1580 C C . ASN A 1 193 ? 4.108 6.194 -18.869 1.00 91.81 193 ASN A C 1
ATOM 1582 O O . ASN A 1 193 ? 3.876 7.281 -18.349 1.00 91.81 193 ASN A O 1
ATOM 1586 N N . GLY A 1 194 ? 3.138 5.342 -19.204 1.00 94.62 194 GLY A N 1
ATOM 1587 C CA . GLY A 1 194 ? 1.731 5.613 -18.925 1.00 94.62 194 GLY A CA 1
ATOM 1588 C C . GLY A 1 194 ? 1.441 5.667 -17.423 1.00 94.62 194 GLY A C 1
ATOM 1589 O O . GLY A 1 194 ? 0.803 6.607 -16.964 1.00 94.62 194 GLY A O 1
ATOM 1590 N N . LEU A 1 195 ? 1.987 4.740 -16.626 1.00 94.38 195 LEU A N 1
ATOM 1591 C CA . LEU A 1 195 ? 1.841 4.773 -15.164 1.00 94.38 195 LEU A CA 1
ATOM 1592 C C . LEU A 1 195 ? 2.477 6.025 -14.538 1.00 94.38 195 LEU A C 1
ATOM 1594 O O . LEU A 1 195 ? 1.915 6.600 -13.610 1.00 94.38 195 LEU A O 1
ATOM 1598 N N . ILE A 1 196 ? 3.620 6.477 -15.059 1.00 91.44 196 ILE A N 1
ATOM 1599 C CA . ILE A 1 196 ? 4.238 7.747 -14.643 1.00 91.44 196 ILE A CA 1
ATOM 1600 C C . ILE A 1 196 ? 3.357 8.934 -15.023 1.00 91.44 196 ILE A C 1
ATOM 1602 O O . ILE A 1 196 ? 3.202 9.853 -14.228 1.00 91.44 196 ILE A O 1
ATOM 1606 N N . SER A 1 197 ? 2.760 8.919 -16.216 1.00 91.56 197 SER A N 1
ATOM 1607 C CA . SER A 1 197 ? 1.831 9.968 -16.640 1.00 91.56 197 SER A CA 1
ATOM 1608 C C . SER A 1 197 ? 0.621 10.052 -15.710 1.00 91.56 197 SER A C 1
ATOM 1610 O O . SER A 1 197 ? 0.218 11.154 -15.347 1.00 91.56 197 SER A O 1
ATOM 1612 N N . ILE A 1 198 ? 0.086 8.906 -15.276 1.00 93.62 198 ILE A N 1
ATOM 1613 C CA . ILE A 1 198 ? -0.986 8.848 -14.276 1.00 93.62 198 ILE A CA 1
ATOM 1614 C C . ILE A 1 198 ? -0.512 9.469 -12.960 1.00 93.62 198 ILE A C 1
ATOM 1616 O O . ILE A 1 198 ? -1.199 10.333 -12.427 1.00 93.62 198 ILE A O 1
ATOM 1620 N N . LEU A 1 199 ? 0.666 9.082 -12.456 1.00 90.25 199 LEU A N 1
ATOM 1621 C CA . LEU A 1 199 ? 1.228 9.656 -11.225 1.00 90.25 199 LEU A CA 1
ATOM 1622 C C . LEU A 1 199 ? 1.383 11.177 -11.310 1.00 90.25 199 LEU A C 1
ATOM 1624 O O . LEU A 1 199 ? 0.980 11.880 -10.389 1.00 90.25 199 LEU A O 1
ATOM 1628 N N . ASN A 1 200 ? 1.902 11.679 -12.429 1.00 88.12 200 ASN A N 1
ATOM 1629 C CA . ASN A 1 200 ? 2.069 13.114 -12.647 1.00 88.12 200 ASN A CA 1
ATOM 1630 C C . ASN A 1 200 ? 0.723 13.845 -12.676 1.00 88.12 200 ASN A C 1
ATOM 1632 O O . ASN A 1 200 ? 0.603 14.934 -12.124 1.00 88.12 200 ASN A O 1
ATOM 1636 N N . SER A 1 201 ? -0.297 13.230 -13.285 1.00 87.12 201 SER A N 1
ATOM 1637 C CA . SER A 1 201 ? -1.658 13.770 -13.326 1.00 87.12 201 SER A CA 1
ATOM 1638 C C . SER A 1 201 ? -2.273 13.864 -11.929 1.00 87.12 201 SER A C 1
ATOM 1640 O O . SER A 1 201 ? -2.816 14.903 -11.569 1.00 87.12 201 SER A O 1
ATOM 1642 N N . VAL A 1 202 ? -2.158 12.808 -11.115 1.00 86.06 202 VAL A N 1
ATOM 1643 C CA . VAL A 1 202 ? -2.772 12.782 -9.773 1.00 86.06 202 VAL A CA 1
ATOM 1644 C C . VAL A 1 202 ? -2.019 13.629 -8.743 1.00 86.06 202 VAL A C 1
ATOM 1646 O O . VAL A 1 202 ? -2.617 14.035 -7.755 1.00 86.06 202 VAL A O 1
ATOM 1649 N N . GLN A 1 203 ? -0.724 13.893 -8.950 1.00 78.88 203 GLN A N 1
ATOM 1650 C CA . GLN A 1 203 ? 0.102 14.704 -8.041 1.00 78.88 203 GLN A CA 1
ATOM 1651 C C . GLN A 1 203 ? 0.197 16.174 -8.453 1.00 78.88 203 GLN A C 1
ATOM 1653 O O . GLN A 1 203 ? 0.612 17.000 -7.648 1.00 78.88 203 GLN A O 1
ATOM 1658 N N . ASN A 1 204 ? -0.143 16.503 -9.701 1.00 71.94 204 ASN A N 1
ATOM 1659 C CA . ASN A 1 204 ? 0.151 17.804 -10.302 1.00 71.94 204 ASN A CA 1
ATOM 1660 C C . ASN A 1 204 ? 1.652 18.185 -10.234 1.00 71.94 204 ASN A C 1
ATOM 1662 O O . ASN A 1 204 ? 2.012 19.361 -10.227 1.00 71.94 204 ASN A O 1
ATOM 1666 N N . GLU A 1 205 ? 2.538 17.183 -10.208 1.00 69.44 205 GLU A N 1
ATOM 1667 C CA . GLU A 1 205 ? 3.996 17.333 -10.182 1.00 69.44 205 GLU A CA 1
ATOM 1668 C C . GLU A 1 205 ? 4.655 16.450 -11.247 1.00 69.44 205 GLU A C 1
ATOM 1670 O O . GLU A 1 205 ? 4.120 15.420 -11.657 1.00 69.44 205 GLU A O 1
ATOM 1675 N N . SER A 1 206 ? 5.840 16.843 -11.727 1.00 67.69 206 SER A N 1
ATOM 1676 C CA . SER A 1 206 ? 6.556 16.078 -12.750 1.00 67.69 206 SER A CA 1
ATOM 1677 C C . SER A 1 206 ? 7.535 15.076 -12.132 1.00 67.69 206 SER A C 1
ATOM 1679 O O . SER A 1 206 ? 8.675 15.423 -11.813 1.00 67.69 206 SER A O 1
ATOM 1681 N N . PHE A 1 207 ? 7.139 13.811 -12.057 1.00 71.25 207 PHE A N 1
ATOM 1682 C CA . PHE A 1 207 ? 8.032 12.691 -11.788 1.00 71.25 207 PHE A CA 1
ATOM 1683 C C . PHE A 1 207 ? 8.723 12.221 -13.076 1.00 71.25 207 PHE A C 1
ATOM 1685 O O . PHE A 1 207 ? 8.114 12.105 -14.147 1.00 71.25 207 PHE A O 1
ATOM 1692 N N . LYS A 1 208 ? 10.025 11.929 -12.978 1.00 68.81 208 LYS A N 1
ATOM 1693 C CA . LYS A 1 208 ? 10.829 11.352 -14.064 1.00 68.81 208 LYS A CA 1
ATOM 1694 C C . LYS A 1 208 ? 11.674 10.209 -13.530 1.00 68.81 208 LYS A C 1
ATOM 1696 O O . LYS A 1 208 ? 12.389 10.381 -12.547 1.00 68.81 208 LYS A O 1
ATOM 1701 N N . LEU A 1 209 ? 11.669 9.087 -14.245 1.00 69.50 209 LEU A N 1
ATOM 1702 C CA . LEU A 1 209 ? 12.571 7.981 -13.950 1.00 69.50 209 LEU A CA 1
ATOM 1703 C C . LEU A 1 209 ? 14.017 8.341 -14.254 1.00 69.50 209 LEU A C 1
ATOM 1705 O O . LEU A 1 209 ? 14.335 8.878 -15.318 1.00 69.50 209 LEU A O 1
ATOM 1709 N N . ARG A 1 210 ? 14.903 7.955 -13.341 1.00 67.50 210 ARG A N 1
ATOM 1710 C CA . ARG A 1 210 ? 16.346 7.936 -13.565 1.00 67.50 210 ARG A CA 1
ATOM 1711 C C . ARG A 1 210 ? 16.843 6.512 -13.361 1.00 67.50 210 ARG A C 1
ATOM 1713 O O . ARG A 1 210 ? 16.427 5.834 -12.436 1.00 67.50 210 ARG A O 1
ATOM 1720 N N . PHE A 1 211 ? 17.733 6.054 -14.231 1.00 65.75 211 PHE A N 1
ATOM 1721 C CA . PHE A 1 211 ? 18.385 4.755 -14.077 1.00 65.75 211 PHE A CA 1
ATOM 1722 C C . PHE A 1 211 ? 19.803 4.991 -13.562 1.00 65.75 211 PHE A C 1
ATOM 1724 O O . PHE A 1 211 ? 20.587 5.683 -14.215 1.00 65.75 211 PHE A O 1
ATOM 1731 N N . LEU A 1 212 ? 20.134 4.438 -12.396 1.00 64.69 212 LEU A N 1
ATOM 1732 C CA . LEU A 1 212 ? 21.456 4.578 -11.784 1.00 64.69 212 LEU A CA 1
ATOM 1733 C C . LEU A 1 212 ? 22.354 3.355 -12.031 1.00 64.69 212 LEU A C 1
ATOM 1735 O O . LEU A 1 212 ? 21.937 2.322 -12.552 1.00 64.69 212 LEU A O 1
ATOM 1739 N N . SER A 1 213 ? 23.638 3.506 -11.696 1.00 64.38 213 SER A N 1
ATOM 1740 C CA . SER A 1 213 ? 24.647 2.450 -11.833 1.00 64.38 213 SER A CA 1
ATOM 1741 C C . SER A 1 213 ? 24.467 1.338 -10.792 1.00 64.38 213 SER A C 1
ATOM 1743 O O . SER A 1 213 ? 24.052 1.604 -9.663 1.00 64.38 213 SER A O 1
ATOM 1745 N N . ASN A 1 214 ? 24.887 0.113 -11.126 1.00 67.88 214 ASN A N 1
ATOM 1746 C CA . ASN A 1 214 ? 24.799 -1.054 -10.235 1.00 67.88 214 ASN A CA 1
ATOM 1747 C C . ASN A 1 214 ? 25.450 -0.821 -8.855 1.00 67.88 214 ASN A C 1
ATOM 1749 O O . ASN A 1 214 ? 24.957 -1.328 -7.852 1.00 67.88 214 ASN A O 1
ATOM 1753 N N . LYS A 1 215 ? 26.514 -0.008 -8.772 1.00 68.44 215 LYS A N 1
ATOM 1754 C CA . LYS A 1 215 ? 27.221 0.296 -7.514 1.00 68.44 215 LYS A CA 1
ATOM 1755 C C . LYS A 1 215 ? 26.359 1.085 -6.519 1.00 68.44 215 LYS A C 1
ATOM 1757 O O . LYS A 1 215 ? 26.492 0.900 -5.316 1.00 68.44 215 LYS A O 1
ATOM 1762 N N . SER A 1 216 ? 25.466 1.947 -7.007 1.00 75.44 216 SER A N 1
ATOM 1763 C CA . SER A 1 216 ? 24.579 2.748 -6.152 1.00 75.44 216 SER A CA 1
ATOM 1764 C C . SER A 1 216 ? 23.502 1.892 -5.476 1.00 75.44 216 SER A C 1
ATOM 1766 O O . SER A 1 216 ? 23.119 2.184 -4.347 1.00 75.44 216 SER A O 1
ATOM 1768 N N . ILE A 1 217 ? 23.065 0.821 -6.146 1.00 77.31 217 ILE A N 1
ATOM 1769 C CA . ILE A 1 217 ? 21.982 -0.072 -5.706 1.00 77.31 217 ILE A CA 1
ATOM 1770 C C . ILE A 1 217 ? 22.406 -0.904 -4.497 1.00 77.31 217 ILE A C 1
ATOM 1772 O O . ILE A 1 217 ? 21.641 -1.041 -3.550 1.00 77.31 217 ILE A O 1
ATOM 1776 N N . LEU A 1 218 ? 23.646 -1.402 -4.491 1.00 80.94 218 LEU A N 1
ATOM 1777 C CA . LEU A 1 218 ? 24.155 -2.265 -3.418 1.00 80.94 218 LEU A CA 1
ATOM 1778 C C . LEU A 1 218 ? 24.168 -1.579 -2.043 1.00 80.94 218 LEU A C 1
ATOM 1780 O O . LEU A 1 218 ? 23.965 -2.239 -1.035 1.00 80.94 218 LEU A O 1
ATOM 1784 N N . SER A 1 219 ? 24.360 -0.256 -2.006 1.00 81.25 219 SER A N 1
ATOM 1785 C CA . SER A 1 219 ? 24.353 0.530 -0.758 1.00 81.25 219 SER A CA 1
ATOM 1786 C C . SER A 1 219 ? 22.968 1.041 -0.349 1.00 81.25 219 SER A C 1
ATOM 1788 O O . SER A 1 219 ? 22.838 1.729 0.657 1.00 81.25 219 SER A O 1
ATOM 1790 N N . LEU A 1 220 ? 21.930 0.794 -1.154 1.00 80.00 220 LEU A N 1
ATOM 1791 C CA . LEU A 1 220 ? 20.615 1.405 -0.963 1.00 80.00 220 LEU A CA 1
ATOM 1792 C C . LEU A 1 220 ? 19.905 0.961 0.333 1.00 80.00 220 LEU A C 1
ATOM 1794 O O . LEU A 1 220 ? 19.364 1.836 1.008 1.00 80.00 220 LEU A O 1
ATOM 1798 N N . PRO A 1 221 ? 19.919 -0.328 0.738 1.00 83.00 221 PRO A N 1
ATOM 1799 C CA . PRO A 1 221 ? 19.222 -0.763 1.955 1.00 83.00 221 PRO A CA 1
ATOM 1800 C C . PRO A 1 221 ? 19.762 -0.139 3.244 1.00 83.00 221 PRO A C 1
ATOM 1802 O O . PRO A 1 221 ? 19.010 0.033 4.200 1.00 83.00 221 PRO A O 1
ATOM 1805 N N . GLU A 1 222 ? 21.051 0.206 3.271 1.00 82.81 222 GLU A N 1
ATOM 1806 C CA . GLU A 1 222 ? 21.729 0.811 4.426 1.00 82.81 222 GLU A CA 1
ATOM 1807 C C . GLU A 1 222 ? 21.354 2.286 4.624 1.00 82.81 222 GLU A C 1
ATOM 1809 O O . GLU A 1 222 ? 21.592 2.849 5.688 1.00 82.81 222 GLU A O 1
ATOM 1814 N N . ARG A 1 223 ? 20.753 2.923 3.611 1.00 83.44 223 ARG A N 1
ATOM 1815 C CA . ARG A 1 223 ? 20.309 4.325 3.675 1.00 83.44 223 ARG A CA 1
ATOM 1816 C C . ARG A 1 223 ? 18.953 4.500 4.348 1.00 83.44 223 ARG A C 1
ATOM 1818 O O . ARG A 1 223 ? 18.544 5.634 4.580 1.00 83.44 223 ARG A O 1
ATOM 1825 N N . PHE A 1 224 ? 18.240 3.407 4.599 1.00 83.00 224 PHE A N 1
ATOM 1826 C CA . PHE A 1 224 ? 16.890 3.424 5.141 1.00 83.00 224 PHE A CA 1
ATOM 1827 C C . PHE A 1 224 ? 16.847 2.782 6.521 1.00 83.00 224 PHE A C 1
ATOM 1829 O O . PHE A 1 224 ? 17.625 1.877 6.825 1.00 83.00 224 PHE A O 1
ATOM 1836 N N . ASP A 1 225 ? 15.891 3.230 7.334 1.00 80.19 225 ASP A N 1
ATOM 1837 C CA . ASP A 1 225 ? 15.697 2.701 8.678 1.00 80.19 225 ASP A CA 1
ATOM 1838 C C . ASP A 1 225 ? 15.501 1.185 8.648 1.00 80.19 225 ASP A C 1
ATOM 1840 O O . ASP A 1 225 ? 14.741 0.648 7.826 1.00 80.19 225 ASP A O 1
ATOM 1844 N N . ASN A 1 226 ? 16.168 0.501 9.579 1.00 76.44 226 ASN A N 1
ATOM 1845 C CA . ASN A 1 226 ? 16.006 -0.932 9.761 1.00 76.44 226 ASN A CA 1
ATOM 1846 C C . ASN A 1 226 ? 14.541 -1.248 10.073 1.00 76.44 226 ASN A C 1
ATOM 1848 O O . ASN A 1 226 ? 13.978 -0.683 11.009 1.00 76.44 226 ASN A O 1
ATOM 1852 N N . GLY A 1 227 ? 13.920 -2.142 9.306 1.00 69.06 227 GLY A N 1
ATOM 1853 C CA . GLY A 1 227 ? 12.501 -2.440 9.498 1.00 69.06 227 GLY A CA 1
ATOM 1854 C C . GLY A 1 227 ? 11.561 -1.761 8.518 1.00 69.06 227 GLY A C 1
ATOM 1855 O O . GLY A 1 227 ? 10.384 -2.114 8.455 1.00 69.06 227 GLY A O 1
ATOM 1856 N N . SER A 1 228 ? 12.050 -0.757 7.789 1.00 76.19 228 SER A N 1
ATOM 1857 C CA . SER A 1 228 ? 11.192 0.083 6.964 1.00 76.19 228 SER A CA 1
ATOM 1858 C C . SER A 1 228 ? 10.803 -0.592 5.650 1.00 76.19 228 SER A C 1
ATOM 1860 O O . SER A 1 228 ? 11.563 -1.347 5.040 1.00 76.19 228 SER A O 1
ATOM 1862 N N . TYR A 1 229 ? 9.626 -0.230 5.142 1.00 77.44 229 TYR A N 1
ATOM 1863 C CA . TYR A 1 229 ? 9.189 -0.638 3.807 1.00 77.44 229 TYR A CA 1
ATOM 1864 C C . TYR A 1 229 ? 10.145 -0.142 2.704 1.00 77.44 229 TYR A C 1
ATOM 1866 O O . TYR A 1 229 ? 10.368 -0.840 1.716 1.00 77.44 229 TYR A O 1
ATOM 1874 N N . LYS A 1 230 ? 10.774 1.029 2.900 1.00 81.56 230 LYS A N 1
ATOM 1875 C CA . LYS A 1 230 ? 11.832 1.554 2.017 1.00 81.56 230 LYS A CA 1
ATOM 1876 C C . LYS A 1 230 ? 13.035 0.605 1.966 1.00 81.56 230 LYS A C 1
ATOM 1878 O O . LYS A 1 230 ? 13.500 0.253 0.884 1.00 81.56 230 LYS A O 1
ATOM 1883 N N . GLN A 1 231 ? 13.493 0.119 3.120 1.00 83.00 231 GLN A N 1
ATOM 1884 C CA . GLN A 1 231 ? 14.571 -0.868 3.180 1.00 83.00 231 GLN A CA 1
ATOM 1885 C C . GLN A 1 231 ? 14.187 -2.181 2.485 1.00 83.00 231 GLN A C 1
ATOM 1887 O O . GLN A 1 231 ? 14.992 -2.732 1.736 1.00 83.00 231 GLN A O 1
ATOM 1892 N N . LEU A 1 232 ? 12.953 -2.658 2.669 1.00 82.25 232 LEU A N 1
ATOM 1893 C CA . LEU A 1 232 ? 12.471 -3.870 2.005 1.00 82.25 232 LEU A CA 1
ATOM 1894 C C . LEU A 1 232 ? 12.506 -3.749 0.474 1.00 82.25 232 LEU A C 1
ATOM 1896 O O . LEU A 1 232 ? 13.015 -4.633 -0.212 1.00 82.25 232 LEU A O 1
ATOM 1900 N N . LYS A 1 233 ? 12.020 -2.630 -0.067 1.00 84.12 233 LYS A N 1
ATOM 1901 C CA . LYS A 1 233 ? 12.060 -2.360 -1.510 1.00 84.12 233 LYS A CA 1
ATOM 1902 C C . LYS A 1 233 ? 13.482 -2.156 -2.035 1.00 84.12 233 LYS A C 1
ATOM 1904 O O . LYS A 1 233 ? 13.798 -2.581 -3.144 1.00 84.12 233 LYS A O 1
ATOM 1909 N N . ALA A 1 234 ? 14.385 -1.608 -1.225 1.00 84.94 234 ALA A N 1
ATOM 1910 C CA . ALA A 1 234 ? 15.803 -1.573 -1.566 1.00 84.94 234 ALA A CA 1
ATOM 1911 C C . ALA A 1 234 ? 16.427 -2.981 -1.661 1.00 84.94 234 ALA A C 1
ATOM 1913 O O . ALA A 1 234 ? 17.209 -3.242 -2.575 1.00 84.94 234 ALA A O 1
ATOM 1914 N N . LEU A 1 235 ? 16.060 -3.908 -0.769 1.00 84.56 235 LEU A N 1
ATOM 1915 C CA . LEU A 1 235 ? 16.489 -5.312 -0.846 1.00 84.56 235 LEU A CA 1
ATOM 1916 C C . LEU A 1 235 ? 15.909 -6.028 -2.072 1.00 84.56 235 LEU A C 1
ATOM 1918 O O . LEU A 1 235 ? 16.609 -6.800 -2.730 1.00 84.56 235 LEU A O 1
ATOM 1922 N N . GLU A 1 236 ? 14.661 -5.737 -2.430 1.00 86.06 236 GLU A N 1
ATOM 1923 C CA . GLU A 1 236 ? 14.041 -6.235 -3.660 1.00 86.06 236 GLU A CA 1
ATOM 1924 C C . GLU A 1 236 ? 14.784 -5.753 -4.916 1.00 86.06 236 GLU A C 1
ATOM 1926 O O . GLU A 1 236 ? 15.018 -6.541 -5.836 1.00 86.06 236 GLU A O 1
ATOM 1931 N N . ALA A 1 237 ? 15.244 -4.497 -4.936 1.00 85.31 237 ALA A N 1
ATOM 1932 C CA . ALA A 1 237 ? 16.081 -3.977 -6.015 1.00 85.31 237 ALA A CA 1
ATOM 1933 C C . ALA A 1 237 ? 17.421 -4.732 -6.134 1.00 85.31 237 ALA A C 1
ATOM 1935 O O . ALA A 1 237 ? 17.881 -4.990 -7.249 1.00 85.31 237 ALA A O 1
ATOM 1936 N N . ILE A 1 238 ? 18.027 -5.148 -5.013 1.00 84.31 238 ILE A N 1
ATOM 1937 C CA . ILE A 1 238 ? 19.217 -6.018 -5.021 1.00 84.31 238 ILE A CA 1
ATOM 1938 C C . ILE A 1 238 ? 18.871 -7.401 -5.583 1.00 84.31 238 ILE A C 1
ATOM 1940 O O . ILE A 1 238 ? 19.573 -7.886 -6.469 1.00 84.31 238 ILE A O 1
ATOM 1944 N N . CYS A 1 239 ? 17.770 -8.018 -5.147 1.00 84.69 239 CYS A N 1
ATOM 1945 C CA . CYS A 1 239 ? 17.327 -9.305 -5.693 1.00 84.69 239 CYS A CA 1
ATOM 1946 C C . CYS A 1 239 ? 17.124 -9.221 -7.214 1.00 84.69 239 CYS A C 1
ATOM 1948 O O . CYS A 1 239 ? 17.602 -10.076 -7.958 1.00 84.69 239 CYS A O 1
ATOM 1950 N N . CYS A 1 240 ? 16.502 -8.142 -7.695 1.00 84.44 240 CYS A N 1
ATOM 1951 C CA . CYS A 1 240 ? 16.329 -7.874 -9.120 1.00 84.44 240 CYS A CA 1
ATOM 1952 C C . CYS A 1 240 ? 17.663 -7.706 -9.863 1.00 84.44 240 CYS A C 1
ATOM 1954 O O . CYS A 1 240 ? 17.778 -8.171 -11.000 1.00 84.44 240 CYS A O 1
ATOM 1956 N N . LEU A 1 241 ? 18.661 -7.052 -9.254 1.00 83.81 241 LEU A N 1
ATOM 1957 C CA . LEU A 1 241 ? 20.000 -6.876 -9.830 1.00 83.81 241 LEU A CA 1
ATOM 1958 C C . LEU A 1 241 ? 20.684 -8.222 -10.077 1.00 83.81 241 LEU A C 1
ATOM 1960 O O . LEU A 1 241 ? 21.201 -8.464 -11.166 1.00 83.81 241 LEU A O 1
ATOM 1964 N N . TYR A 1 242 ? 20.626 -9.106 -9.085 1.00 81.88 242 TYR A N 1
ATOM 1965 C CA . TYR A 1 242 ? 21.193 -10.453 -9.146 1.00 81.88 242 TYR A CA 1
ATOM 1966 C C . TYR A 1 242 ? 20.239 -11.475 -9.749 1.00 81.88 242 TYR A C 1
ATOM 1968 O O . TYR A 1 242 ? 20.450 -12.673 -9.626 1.00 81.88 242 TYR A O 1
ATOM 1976 N N . SER A 1 243 ? 19.194 -11.030 -10.446 1.00 81.12 243 SER A N 1
ATOM 1977 C CA . SER A 1 243 ? 18.316 -11.931 -11.182 1.00 81.12 243 SER A CA 1
ATOM 1978 C C . SER A 1 243 ? 17.605 -12.988 -10.329 1.00 81.12 243 SER A C 1
ATOM 1980 O O . SER A 1 243 ? 17.270 -14.052 -10.850 1.00 81.12 243 SER A O 1
ATOM 1982 N N . PHE A 1 244 ? 17.351 -12.672 -9.055 1.00 75.81 244 PHE A N 1
ATOM 1983 C CA . PHE A 1 244 ? 16.811 -13.594 -8.054 1.00 75.81 244 PHE A CA 1
ATOM 1984 C C . PHE A 1 244 ? 17.677 -14.854 -7.885 1.00 75.81 244 PHE A C 1
ATOM 1986 O O . PHE A 1 244 ? 17.164 -15.970 -7.811 1.00 75.81 244 PHE A O 1
ATOM 1993 N N . ASP A 1 245 ? 19.001 -14.664 -7.857 1.00 75.56 245 ASP A N 1
ATOM 1994 C CA . ASP A 1 245 ? 19.979 -15.721 -7.594 1.00 75.56 245 ASP A CA 1
ATOM 1995 C C . ASP A 1 245 ? 19.659 -16.467 -6.279 1.00 75.56 245 ASP A C 1
ATOM 1997 O O . ASP A 1 245 ? 19.409 -15.811 -5.261 1.00 75.56 245 ASP A O 1
ATOM 2001 N N . PRO A 1 246 ? 19.694 -17.816 -6.254 1.00 78.19 246 PRO A N 1
ATOM 2002 C CA . PRO A 1 246 ? 19.414 -18.601 -5.050 1.00 78.19 246 PRO A CA 1
ATOM 2003 C C . PRO A 1 246 ? 20.285 -18.249 -3.835 1.00 78.19 246 PRO A C 1
ATOM 2005 O O . PRO A 1 246 ? 19.844 -18.426 -2.702 1.00 78.19 246 PRO A O 1
ATOM 2008 N N . SER A 1 247 ? 21.492 -17.711 -4.029 1.00 76.94 247 SER A N 1
ATOM 2009 C CA . SER A 1 247 ? 22.336 -17.212 -2.931 1.00 76.94 247 SER A CA 1
ATOM 2010 C C . SER A 1 247 ? 21.694 -16.065 -2.137 1.00 76.94 247 SER A C 1
ATOM 2012 O O . SER A 1 247 ? 22.076 -15.817 -0.995 1.00 76.94 247 SER A O 1
ATOM 2014 N N . LEU A 1 248 ? 20.677 -15.404 -2.700 1.00 76.19 248 LEU A N 1
ATOM 2015 C CA . LEU A 1 248 ? 19.885 -14.360 -2.054 1.00 76.19 248 LEU A CA 1
ATOM 2016 C C . LEU A 1 248 ? 18.555 -14.872 -1.484 1.00 76.19 248 LEU A C 1
ATOM 2018 O O . LEU A 1 248 ? 17.729 -14.050 -1.085 1.00 76.19 248 LEU A O 1
ATOM 2022 N N . MET A 1 249 ? 18.338 -16.193 -1.403 1.00 73.81 249 MET A N 1
ATOM 2023 C CA . MET A 1 249 ? 17.106 -16.798 -0.866 1.00 73.81 249 MET A CA 1
ATOM 2024 C C . MET A 1 249 ? 16.594 -16.139 0.427 1.00 73.81 249 MET A C 1
ATOM 2026 O O . MET A 1 249 ? 15.412 -15.796 0.455 1.00 73.81 249 MET A O 1
ATOM 2030 N N . PRO A 1 250 ? 17.435 -15.841 1.442 1.00 72.81 250 PRO A N 1
ATOM 2031 C CA . PRO A 1 250 ? 16.962 -15.178 2.660 1.00 72.81 250 PRO A CA 1
ATOM 2032 C C . PRO A 1 250 ? 16.311 -13.805 2.407 1.00 72.81 250 PRO A C 1
ATOM 2034 O O . PRO A 1 250 ? 15.307 -13.455 3.024 1.00 72.81 250 PRO A O 1
ATOM 2037 N N . TYR A 1 251 ? 16.847 -13.023 1.465 1.00 71.94 251 TYR A N 1
ATOM 2038 C CA . TYR A 1 251 ? 16.270 -11.735 1.069 1.00 71.94 251 TYR A CA 1
ATOM 2039 C C . TYR A 1 251 ? 15.018 -11.917 0.210 1.00 71.94 251 TYR A C 1
ATOM 2041 O O . TYR A 1 251 ? 14.057 -11.165 0.351 1.00 71.94 251 TYR A O 1
ATOM 2049 N N . MET A 1 252 ? 15.007 -12.929 -0.660 1.00 72.94 252 MET A N 1
ATOM 2050 C CA . MET A 1 252 ? 13.861 -13.235 -1.515 1.00 72.94 252 MET A CA 1
ATOM 2051 C C . MET A 1 252 ? 12.640 -13.677 -0.707 1.00 72.94 252 MET A C 1
ATOM 2053 O O . MET A 1 252 ? 11.524 -13.293 -1.046 1.00 72.94 252 MET A O 1
ATOM 2057 N N . GLU A 1 253 ? 12.831 -14.459 0.356 1.00 71.19 253 GLU A N 1
ATOM 2058 C CA . GLU A 1 253 ? 11.757 -14.839 1.279 1.00 71.19 253 GLU A CA 1
ATOM 2059 C C . GLU A 1 253 ? 11.180 -13.616 1.997 1.00 71.19 253 GLU A C 1
ATOM 2061 O O . GLU A 1 253 ? 9.962 -13.458 2.046 1.00 71.19 253 GLU A O 1
ATOM 2066 N N . LEU A 1 254 ? 12.038 -12.695 2.454 1.00 69.19 254 LEU A N 1
ATOM 2067 C CA . LEU A 1 254 ? 11.599 -11.450 3.089 1.00 69.19 254 LEU A CA 1
ATOM 2068 C C . LEU A 1 254 ? 10.800 -10.551 2.126 1.00 69.19 254 LEU A C 1
ATOM 2070 O O . LEU A 1 254 ? 9.809 -9.943 2.518 1.00 69.19 254 LEU A O 1
ATOM 2074 N N . VAL A 1 255 ? 11.226 -10.463 0.863 1.00 69.12 255 VAL A N 1
ATOM 2075 C CA . VAL A 1 255 ? 10.573 -9.647 -0.176 1.00 69.12 255 VAL A CA 1
ATOM 2076 C C . VAL A 1 255 ? 9.223 -10.228 -0.615 1.00 69.12 255 VAL A C 1
ATOM 2078 O O . VAL A 1 255 ? 8.334 -9.466 -0.996 1.00 69.12 255 VAL A O 1
ATOM 2081 N N . LYS A 1 256 ? 9.050 -11.555 -0.559 1.00 64.94 256 LYS A N 1
ATOM 2082 C CA . LYS A 1 256 ? 7.810 -12.236 -0.969 1.00 64.94 256 LYS A CA 1
ATOM 2083 C C . LYS A 1 256 ? 6.632 -12.016 -0.013 1.00 64.94 256 LYS A C 1
ATOM 2085 O O . LYS A 1 256 ? 5.501 -12.073 -0.484 1.00 64.94 256 LYS A O 1
ATOM 2090 N N . ASP A 1 257 ? 6.874 -11.734 1.269 1.00 60.06 257 ASP A N 1
ATOM 2091 C CA . ASP A 1 257 ? 5.827 -11.424 2.262 1.00 60.06 257 ASP A CA 1
ATOM 2092 C C . ASP A 1 257 ? 6.073 -10.053 2.928 1.00 60.06 257 ASP A C 1
ATOM 2094 O O . ASP A 1 257 ? 6.525 -9.963 4.076 1.00 60.06 257 ASP A O 1
ATOM 2098 N N . PRO A 1 258 ? 5.833 -8.946 2.197 1.00 58.19 258 PRO A N 1
ATOM 2099 C CA . PRO A 1 258 ? 6.034 -7.605 2.721 1.00 58.19 258 PRO A CA 1
ATOM 2100 C C . PRO A 1 258 ? 5.001 -7.293 3.812 1.00 58.19 258 PRO A C 1
ATOM 2102 O O . PRO A 1 258 ? 3.864 -6.938 3.510 1.00 58.19 258 PRO A O 1
ATOM 2105 N N . ASN A 1 259 ? 5.396 -7.348 5.085 1.00 53.28 259 ASN A N 1
ATOM 2106 C CA . ASN A 1 259 ? 4.568 -6.874 6.195 1.00 53.28 259 ASN A CA 1
ATOM 2107 C C . ASN A 1 259 ? 4.985 -5.463 6.656 1.00 53.28 259 ASN A C 1
ATOM 2109 O O . ASN A 1 259 ? 6.106 -5.003 6.440 1.00 53.28 259 ASN A O 1
ATOM 2113 N N . TYR A 1 260 ? 4.075 -4.756 7.332 1.00 41.97 260 TYR A N 1
ATOM 2114 C CA . TYR A 1 260 ? 4.303 -3.404 7.870 1.00 41.97 260 TYR A CA 1
ATOM 2115 C C . TYR A 1 260 ? 5.411 -3.317 8.952 1.00 41.97 260 TYR A C 1
ATOM 2117 O O . TYR A 1 260 ? 5.656 -2.235 9.483 1.00 41.97 260 TYR A O 1
ATOM 2125 N N . ALA A 1 261 ? 6.072 -4.428 9.299 1.00 42.31 261 ALA A N 1
ATOM 2126 C CA . ALA A 1 261 ? 7.054 -4.555 10.376 1.00 42.31 261 ALA A CA 1
ATOM 2127 C C . ALA A 1 261 ? 8.309 -5.368 9.961 1.00 42.31 261 ALA A C 1
ATOM 2129 O O . ALA A 1 261 ? 8.863 -6.109 10.778 1.00 42.31 261 ALA A O 1
ATOM 2130 N N . CYS A 1 262 ? 8.752 -5.269 8.700 1.00 46.78 262 CYS A N 1
ATOM 2131 C CA . CYS A 1 262 ? 9.848 -6.073 8.137 1.00 46.78 262 CYS A CA 1
ATOM 2132 C C . CYS A 1 262 ? 11.243 -5.716 8.688 1.00 46.78 262 CYS A C 1
ATOM 2134 O O . CYS A 1 262 ? 12.042 -5.096 7.993 1.00 46.78 262 CYS A O 1
ATOM 2136 N N . ALA A 1 263 ? 11.576 -6.136 9.912 1.00 44.91 263 ALA A N 1
ATOM 2137 C CA . ALA A 1 263 ? 12.917 -5.989 10.494 1.00 44.91 263 ALA A CA 1
ATOM 2138 C C . ALA A 1 263 ? 13.971 -6.853 9.767 1.00 44.91 263 ALA A C 1
ATOM 2140 O O . ALA A 1 263 ? 13.880 -8.080 9.760 1.00 44.91 263 ALA A O 1
ATOM 2141 N N . THR A 1 264 ? 15.025 -6.232 9.218 1.00 44.31 264 THR A N 1
ATOM 2142 C CA . THR A 1 264 ? 16.148 -6.949 8.572 1.00 44.31 264 THR A CA 1
ATOM 2143 C C . THR A 1 264 ? 17.130 -7.558 9.576 1.00 44.31 264 THR A C 1
ATOM 2145 O O . THR A 1 264 ? 18.018 -8.321 9.198 1.00 44.31 264 THR A O 1
ATOM 2148 N N . SER A 1 265 ? 16.932 -7.318 10.878 1.00 44.06 265 SER A N 1
ATOM 2149 C CA . SER A 1 265 ? 17.670 -7.976 11.967 1.00 44.06 265 SER A CA 1
ATOM 2150 C C . SER A 1 265 ? 17.499 -9.502 12.003 1.00 44.06 265 SER A C 1
ATOM 2152 O O . SER A 1 265 ? 18.314 -10.189 12.615 1.00 44.06 265 SER A O 1
ATOM 2154 N N . ALA A 1 266 ? 16.488 -10.055 11.323 1.00 39.59 266 ALA A N 1
ATOM 2155 C CA . ALA A 1 266 ? 16.343 -11.500 11.147 1.00 39.59 266 ALA A CA 1
ATOM 2156 C C . ALA A 1 266 ? 17.446 -12.111 10.254 1.00 39.59 266 ALA A C 1
ATOM 2158 O O . ALA A 1 266 ? 17.800 -13.276 10.423 1.00 39.59 266 ALA A O 1
ATOM 2159 N N . LEU A 1 267 ? 18.039 -11.327 9.346 1.00 41.78 267 LEU A N 1
ATOM 2160 C CA . LEU A 1 267 ? 19.023 -11.808 8.370 1.00 41.78 267 LEU A CA 1
ATOM 2161 C C . LEU A 1 267 ? 20.453 -11.834 8.933 1.00 41.78 267 LEU A C 1
ATOM 2163 O O . LEU A 1 267 ? 21.228 -12.729 8.603 1.00 41.78 267 LEU A O 1
ATOM 2167 N N . THR A 1 268 ? 20.795 -10.917 9.843 1.00 37.31 268 THR A N 1
ATOM 2168 C CA . THR A 1 268 ? 22.124 -10.867 10.482 1.00 37.31 268 THR A CA 1
ATOM 2169 C C . THR A 1 268 ? 22.359 -11.996 11.488 1.00 37.31 268 THR A C 1
ATOM 2171 O O . THR A 1 268 ? 23.508 -12.381 11.716 1.00 37.31 268 THR A O 1
ATOM 2174 N N . ASN A 1 269 ? 21.294 -12.569 12.058 1.00 31.50 269 ASN A N 1
ATOM 2175 C CA . ASN A 1 269 ? 21.395 -13.722 12.957 1.00 31.50 269 ASN A CA 1
ATOM 2176 C C . ASN A 1 269 ? 21.541 -15.051 12.200 1.00 31.50 269 ASN A C 1
ATOM 2178 O O . ASN A 1 269 ? 22.228 -15.945 12.690 1.00 31.50 269 ASN A O 1
ATOM 2182 N N . ALA A 1 270 ? 20.989 -15.165 10.986 1.00 32.25 270 ALA A N 1
ATOM 2183 C CA . ALA A 1 270 ? 21.179 -16.341 10.134 1.00 32.25 270 ALA A CA 1
ATOM 2184 C C . ALA A 1 270 ? 22.627 -16.448 9.616 1.00 32.25 270 ALA A C 1
ATOM 2186 O O . ALA A 1 270 ? 23.200 -17.532 9.609 1.00 32.25 270 ALA A O 1
ATOM 2187 N N . SER A 1 271 ? 23.269 -15.319 9.288 1.00 29.61 271 SER A N 1
ATOM 2188 C CA . SER A 1 271 ? 24.675 -15.284 8.850 1.00 29.61 271 SER A CA 1
ATOM 2189 C C . SER A 1 271 ? 25.705 -15.434 9.980 1.00 29.61 271 SER A C 1
ATOM 2191 O O . SER A 1 271 ? 26.882 -15.654 9.709 1.00 29.61 271 SER A O 1
ATOM 2193 N N . ARG A 1 272 ? 25.296 -15.300 11.251 1.00 29.47 272 ARG A N 1
ATOM 2194 C CA . ARG A 1 272 ? 26.168 -15.525 12.424 1.00 29.47 272 ARG A CA 1
ATOM 2195 C C . ARG A 1 272 ? 26.063 -16.943 12.996 1.00 29.47 272 ARG A C 1
ATOM 2197 O O . ARG A 1 272 ? 26.908 -17.319 13.799 1.00 29.47 272 ARG A O 1
ATOM 2204 N N . GLY A 1 273 ? 25.071 -17.728 12.572 1.00 29.92 273 GLY A N 1
ATOM 2205 C CA . GLY A 1 273 ? 24.875 -19.118 13.000 1.00 29.92 273 GLY A CA 1
ATOM 2206 C C . GLY A 1 273 ? 25.686 -20.163 12.225 1.00 29.92 273 GLY A C 1
ATOM 2207 O O . GLY A 1 273 ? 25.649 -21.331 12.589 1.00 29.92 273 GLY A O 1
ATOM 2208 N N . THR A 1 274 ? 26.420 -19.773 11.177 1.00 31.05 274 THR A N 1
ATOM 2209 C CA . THR A 1 274 ? 27.188 -20.695 10.311 1.00 31.05 274 THR A CA 1
ATOM 2210 C C . THR A 1 274 ? 28.702 -20.470 10.345 1.00 31.05 274 THR A C 1
ATOM 2212 O O . THR A 1 274 ? 29.414 -20.934 9.461 1.00 31.05 274 THR A O 1
ATOM 2215 N N . VAL A 1 275 ? 29.217 -19.787 11.371 1.00 29.64 275 VAL A N 1
ATOM 2216 C CA . VAL A 1 275 ? 30.659 -19.740 11.669 1.00 29.64 275 VAL A CA 1
ATOM 2217 C C . VAL A 1 275 ? 30.859 -20.126 13.131 1.00 29.64 275 VAL A C 1
ATOM 2219 O O . VAL A 1 275 ? 31.093 -19.276 13.981 1.00 29.64 275 VAL A O 1
ATOM 2222 N N . ASN A 1 276 ? 30.614 -21.403 13.419 1.00 30.84 276 ASN A N 1
ATOM 2223 C CA . ASN A 1 276 ? 31.218 -22.204 14.488 1.00 30.84 276 ASN A CA 1
ATOM 2224 C C . ASN A 1 276 ? 30.626 -23.619 14.395 1.00 30.84 276 ASN A C 1
ATOM 2226 O O . ASN A 1 276 ? 29.719 -23.985 15.142 1.00 30.84 276 ASN A O 1
ATOM 2230 N N . ALA A 1 277 ? 31.132 -24.380 13.428 1.00 28.88 277 ALA A N 1
ATOM 2231 C CA . ALA A 1 277 ? 31.159 -25.837 13.425 1.00 28.88 277 ALA A CA 1
ATOM 2232 C C . ALA A 1 277 ? 32.509 -26.255 12.836 1.00 28.88 277 ALA A C 1
ATOM 2234 O O . ALA A 1 277 ? 32.904 -25.629 11.824 1.00 28.88 277 ALA A O 1
#

Foldseek 3Di:
DWKKWFDDVQVPPDDVLDAGEIEEEEQDVVVVVVVCVVVVVVGHLYAYDYLVVLLVCQLQQNLVLVRCLVGIDTPDDPPCSSVSSVVNHDHHLACVVVLVVLVVLCVVLQAAAPFLQRLLLLLLSLLVSLLSLLQRVVVNVVDHDNDLVVSVVVCVVVVLDDPVLSVLSVVSVVSNSCVLVVHHDRDDPVSSVSSQVSVCSSVVHHDDGHYDDPVVLVCQLVVDDFQQPSNLSSLVSVCRNVVVPVVSVVSSVLNSSDYSGSGPVVVVVVVVVPPDD

Radius of gyration: 19.32 Å; chains: 1; bounding box: 48×44×48 Å

Organism: NCBI:txid1123491